Protein AF-A0A895KQW5-F1 (afdb_monomer_lite)

Secondary structure (DSSP, 8-state):
-HHHHHHHHHHHHHH----------PPPHHHHHHTTS-HHHHHHHHHHTT-PPPTT--HHHHHHHHHHHHHHHHIIIII----HHHHHTT--GGGBPPHHHHHTTHHHHGGGT---SS-EEEE--TT--TT-SEEEEE-SS-EEEEE-GGGGGT--GGG--HHHHHHHHHHHHHHGGGT--SSHHHHHHHT-S-HHHHHHGGGG-SHHHHHHHHHHHHHHHHHHHH-TTS-HHHHHHHHHHHHHHHHHHHHHHHHHHHHHHHHHHHHHHTT--HHHHHHHHTTS-HHHHHHHHHTSS-HHHHHHHTHHHHHHHIIIIITTT--

Organism: Malawimonas jakobiformis (NCBI:txid136089)

Structure (mmCIF, N/CA/C/O backbone):
data_AF-A0A895KQW5-F1
#
_entry.id   AF-A0A895KQW5-F1
#
loop_
_atom_site.group_PDB
_atom_site.id
_atom_site.type_symbol
_atom_site.label_atom_id
_atom_site.label_alt_id
_atom_site.label_comp_id
_atom_site.label_asym_id
_atom_site.label_entity_id
_atom_site.label_seq_id
_atom_site.pdbx_PDB_ins_code
_atom_site.Cartn_x
_atom_site.Cartn_y
_atom_site.Cartn_z
_atom_site.occupancy
_atom_site.B_iso_or_equiv
_atom_site.auth_seq_id
_atom_site.auth_comp_id
_atom_site.auth_asym_id
_atom_site.auth_atom_id
_atom_site.pdbx_PDB_model_num
ATOM 1 N N . MET A 1 1 ? 11.821 0.504 -4.899 1.00 39.38 1 MET A N 1
ATOM 2 C CA . MET A 1 1 ? 11.630 1.899 -5.386 1.00 39.38 1 MET A CA 1
ATOM 3 C C . MET A 1 1 ? 11.172 2.879 -4.299 1.00 39.38 1 MET A C 1
ATOM 5 O O . MET A 1 1 ? 11.542 4.043 -4.379 1.00 39.38 1 MET A O 1
ATOM 9 N N . SER A 1 2 ? 10.446 2.440 -3.264 1.00 41.69 2 SER A N 1
ATOM 10 C CA . SER A 1 2 ? 9.949 3.273 -2.147 1.00 41.69 2 SER A CA 1
ATOM 11 C C . SER A 1 2 ? 11.011 4.097 -1.395 1.00 41.69 2 SER A C 1
ATOM 13 O O . SER A 1 2 ? 10.739 5.228 -1.013 1.00 41.69 2 SER A O 1
ATOM 15 N N . VAL A 1 3 ? 12.241 3.600 -1.229 1.00 39.25 3 VAL A N 1
ATOM 16 C CA . VAL A 1 3 ? 13.321 4.344 -0.539 1.00 39.25 3 VAL A CA 1
ATOM 17 C C . VAL A 1 3 ? 13.866 5.501 -1.385 1.00 39.25 3 VAL A C 1
ATOM 19 O O . VAL A 1 3 ? 14.083 6.592 -0.861 1.00 39.25 3 VAL A O 1
ATOM 22 N N . LEU A 1 4 ? 14.034 5.301 -2.699 1.00 36.81 4 LEU A N 1
ATOM 23 C CA . LEU A 1 4 ? 14.402 6.382 -3.620 1.00 36.81 4 LEU A CA 1
ATOM 24 C C . LEU A 1 4 ? 13.254 7.407 -3.723 1.00 36.81 4 LEU A C 1
ATOM 26 O O . LEU A 1 4 ? 13.519 8.601 -3.706 1.00 36.81 4 LEU A O 1
ATOM 30 N N . ARG A 1 5 ? 11.988 6.941 -3.713 1.00 54.19 5 ARG A N 1
ATOM 31 C CA . ARG A 1 5 ? 10.769 7.778 -3.634 1.00 54.19 5 ARG A CA 1
ATOM 32 C C . ARG A 1 5 ? 10.749 8.650 -2.369 1.00 54.19 5 ARG A C 1
ATOM 34 O O . ARG A 1 5 ? 10.510 9.847 -2.468 1.00 54.19 5 ARG A O 1
ATOM 41 N N . ARG A 1 6 ? 11.062 8.086 -1.192 1.00 51.09 6 ARG A N 1
ATOM 42 C CA . ARG A 1 6 ? 11.131 8.832 0.082 1.00 51.09 6 ARG A CA 1
ATOM 43 C C . ARG A 1 6 ? 12.301 9.810 0.124 1.00 51.09 6 ARG A C 1
ATOM 45 O O . ARG A 1 6 ? 12.133 10.901 0.645 1.00 51.09 6 ARG A O 1
ATOM 52 N N . ARG A 1 7 ? 13.461 9.464 -0.449 1.00 42.03 7 ARG A N 1
ATOM 53 C CA . ARG A 1 7 ? 14.616 10.377 -0.536 1.00 42.03 7 ARG A CA 1
ATOM 54 C C . ARG A 1 7 ? 14.376 11.528 -1.506 1.00 42.03 7 ARG A C 1
ATOM 56 O O . ARG A 1 7 ? 14.737 12.646 -1.173 1.00 42.03 7 ARG A O 1
ATOM 63 N N . LEU A 1 8 ? 13.726 11.279 -2.646 1.00 43.19 8 LEU A N 1
ATOM 64 C CA . LEU A 1 8 ? 13.330 12.341 -3.571 1.00 43.19 8 LEU A CA 1
ATOM 65 C C . LEU A 1 8 ? 12.233 13.222 -2.957 1.00 43.19 8 LEU A C 1
ATOM 67 O O . LEU A 1 8 ? 12.341 14.435 -3.028 1.00 43.19 8 LEU A O 1
ATOM 71 N N . SER A 1 9 ? 11.230 12.634 -2.288 1.00 43.75 9 SER A N 1
ATOM 72 C CA . SER A 1 9 ? 10.213 13.381 -1.527 1.00 43.75 9 SER A CA 1
ATOM 73 C C . SER A 1 9 ? 10.845 14.195 -0.392 1.00 43.75 9 SER A C 1
ATOM 75 O O . SER A 1 9 ? 10.487 15.349 -0.219 1.00 43.75 9 SER A O 1
ATOM 77 N N . ALA A 1 10 ? 11.829 13.660 0.339 1.00 47.56 10 ALA A N 1
ATOM 78 C CA . ALA A 1 10 ? 12.539 14.381 1.398 1.00 47.56 10 ALA A CA 1
ATOM 79 C C . ALA A 1 10 ? 13.423 15.519 0.856 1.00 47.56 10 ALA A C 1
ATOM 81 O O . ALA A 1 10 ? 13.417 16.606 1.424 1.00 47.56 10 ALA A O 1
ATOM 82 N N . LEU A 1 11 ? 14.128 15.302 -0.260 1.00 43.03 11 LEU A N 1
ATOM 83 C CA . LEU A 1 11 ? 14.871 16.350 -0.970 1.00 43.03 11 LEU A CA 1
ATOM 84 C C . LEU A 1 11 ? 13.928 17.428 -1.514 1.00 43.03 11 LEU A C 1
ATOM 86 O O . LEU A 1 11 ? 14.191 18.609 -1.344 1.00 43.03 11 LEU A O 1
ATOM 90 N N . LEU A 1 12 ? 12.793 17.041 -2.097 1.00 45.88 12 LEU A N 1
ATOM 91 C CA . LEU A 1 12 ? 11.775 17.978 -2.573 1.00 45.88 12 LEU A CA 1
ATOM 92 C C . LEU A 1 12 ? 11.096 18.727 -1.415 1.00 45.88 12 LEU A C 1
ATOM 94 O O . LEU A 1 12 ?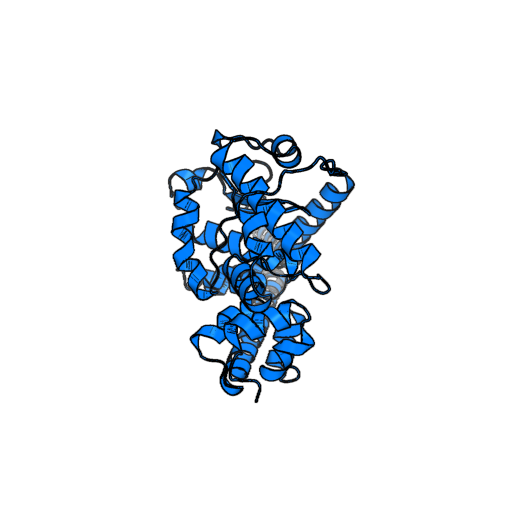 10.821 19.907 -1.565 1.00 45.88 12 LEU A O 1
ATOM 98 N N . ARG A 1 13 ? 10.902 18.101 -0.243 1.00 49.56 13 ARG A N 1
ATOM 99 C CA . ARG A 1 13 ? 10.444 18.771 0.993 1.00 49.56 13 ARG A CA 1
ATOM 100 C C . ARG A 1 13 ? 11.450 19.805 1.509 1.00 49.56 13 ARG A C 1
ATOM 102 O O . ARG A 1 13 ? 11.034 20.766 2.139 1.00 49.56 13 ARG A O 1
ATOM 109 N N . GLN A 1 14 ? 12.750 19.600 1.280 1.00 48.12 14 GLN A N 1
ATOM 110 C CA . GLN A 1 14 ? 13.800 20.562 1.644 1.00 48.12 14 GLN A CA 1
ATOM 111 C C . GLN A 1 14 ? 13.955 21.685 0.610 1.00 48.12 14 GLN A C 1
ATOM 113 O O . GLN A 1 14 ? 14.312 22.798 0.977 1.00 48.12 14 GLN A O 1
ATOM 118 N N . LEU A 1 15 ? 13.701 21.397 -0.671 1.00 40.19 15 LEU A N 1
ATOM 119 C CA . LEU A 1 15 ? 13.884 22.341 -1.781 1.00 40.19 15 LEU A CA 1
ATOM 120 C C . LEU A 1 15 ? 12.633 23.170 -2.100 1.00 40.19 15 LEU A C 1
ATOM 122 O O . LEU A 1 15 ? 12.748 24.223 -2.717 1.00 40.19 15 LEU A O 1
ATOM 126 N N . LEU A 1 16 ? 11.454 22.709 -1.687 1.00 44.94 16 LEU A N 1
ATOM 127 C CA . LEU A 1 16 ? 10.192 23.433 -1.793 1.00 44.94 16 LEU A CA 1
ATOM 128 C C . LEU A 1 16 ? 9.680 23.680 -0.370 1.00 44.94 16 LEU A C 1
ATOM 130 O O . LEU A 1 16 ? 8.948 22.831 0.153 1.00 44.94 16 LEU A O 1
ATOM 134 N N . PRO A 1 17 ? 10.056 24.795 0.289 1.00 40.62 17 PRO A N 1
ATOM 135 C CA . PRO A 1 17 ? 9.338 25.257 1.466 1.00 40.62 17 PRO A CA 1
ATOM 136 C C . PRO A 1 17 ? 7.917 25.593 1.013 1.00 40.62 17 PRO A C 1
ATOM 138 O O . PRO A 1 17 ? 7.620 26.697 0.575 1.00 40.62 17 PRO A O 1
ATOM 141 N N . LEU A 1 18 ? 7.041 24.590 1.038 1.00 44.31 18 LEU A N 1
ATOM 142 C CA . LEU A 1 18 ? 5.623 24.752 0.768 1.00 44.31 18 LEU A CA 1
ATOM 143 C C . LEU A 1 18 ? 4.995 25.399 2.001 1.00 44.31 18 LEU A C 1
ATOM 145 O O . LEU A 1 18 ? 4.238 24.766 2.737 1.00 44.31 18 LEU A O 1
ATOM 149 N N . GLU A 1 19 ? 5.289 26.680 2.204 1.00 39.12 19 GLU A N 1
ATOM 150 C CA . GLU A 1 19 ? 4.281 27.583 2.732 1.00 39.12 19 GLU A CA 1
ATOM 151 C C . GLU A 1 19 ? 3.211 27.703 1.646 1.00 39.12 19 GLU A C 1
ATOM 153 O O . GLU A 1 19 ? 3.156 28.653 0.873 1.00 39.12 19 GLU A O 1
ATOM 158 N N . VAL A 1 20 ? 2.338 26.694 1.561 1.00 44.75 20 VAL A N 1
ATOM 159 C CA . VAL A 1 20 ? 0.985 26.978 1.095 1.00 44.75 20 VAL A CA 1
ATOM 160 C C . VAL A 1 20 ? 0.475 27.939 2.150 1.00 44.75 20 VAL A C 1
ATOM 162 O O . VAL A 1 20 ? 0.186 27.501 3.267 1.00 44.75 20 VAL A O 1
ATOM 165 N N . GLY A 1 21 ? 0.523 29.238 1.838 1.00 38.38 21 GLY A N 1
ATOM 166 C CA . GLY A 1 21 ? 0.105 30.286 2.752 1.00 38.38 21 GLY A CA 1
ATOM 167 C C . GLY A 1 21 ? -1.190 29.841 3.405 1.00 38.38 21 GLY A C 1
ATOM 168 O O . GLY A 1 21 ? -2.094 29.349 2.725 1.00 38.38 21 GLY A O 1
ATOM 169 N N . SER A 1 22 ? -1.267 29.966 4.724 1.00 40.44 22 SER A N 1
ATOM 170 C CA . SER A 1 22 ? -2.456 29.667 5.523 1.00 40.44 22 SER A CA 1
ATOM 171 C C . SER A 1 22 ? -3.626 30.606 5.203 1.00 40.44 22 SER A C 1
ATOM 173 O O . SER A 1 22 ? -4.436 30.893 6.077 1.00 40.44 22 SER A O 1
ATOM 175 N N . HIS A 1 23 ? -3.686 31.142 3.984 1.00 40.59 23 HIS A N 1
ATOM 176 C CA . HIS A 1 23 ? -4.811 31.874 3.459 1.00 40.59 23 HIS A CA 1
ATOM 177 C C . HIS A 1 23 ? -6.015 30.948 3.507 1.00 40.59 23 HIS A C 1
ATOM 179 O O . HIS A 1 23 ? -6.068 29.958 2.778 1.00 40.59 23 HIS A O 1
ATOM 185 N N . ASP A 1 24 ? -6.904 31.277 4.443 1.00 44.56 24 ASP A N 1
ATOM 186 C CA . ASP A 1 24 ? -8.275 30.824 4.612 1.00 44.56 24 ASP A CA 1
ATOM 187 C C . ASP A 1 24 ? -8.801 30.079 3.385 1.00 44.56 24 ASP A C 1
ATOM 189 O O . ASP A 1 24 ? -9.414 30.661 2.492 1.00 44.56 24 ASP A O 1
ATOM 193 N N . VAL A 1 25 ? -8.560 28.767 3.331 1.00 48.16 25 VAL A N 1
ATOM 194 C CA . VAL A 1 25 ? -9.358 27.908 2.465 1.00 48.16 25 VAL A CA 1
ATOM 195 C C . VAL A 1 25 ? -10.714 27.872 3.156 1.00 48.16 25 VAL A C 1
ATOM 197 O O . VAL A 1 25 ? -10.794 27.306 4.253 1.00 48.16 25 VAL A O 1
ATOM 200 N N . PRO A 1 26 ? -11.759 28.505 2.591 1.00 45.56 26 PRO A N 1
ATOM 201 C CA . PRO A 1 26 ? -13.059 28.518 3.232 1.00 45.56 26 PRO A CA 1
ATOM 202 C C . PRO A 1 26 ? -13.488 27.068 3.481 1.00 45.56 26 PRO A C 1
ATOM 204 O O . PRO A 1 26 ? -13.226 26.197 2.640 1.00 45.56 26 PRO A O 1
ATOM 207 N N . PRO A 1 27 ? -14.103 26.775 4.639 1.00 48.59 27 PRO A N 1
ATOM 208 C CA . PRO A 1 27 ? -14.523 25.425 4.954 1.00 48.59 27 PRO A CA 1
ATOM 209 C C . PRO A 1 27 ? -15.430 24.918 3.832 1.00 48.59 27 PRO A C 1
ATOM 211 O O . PRO A 1 27 ? -16.468 25.501 3.520 1.00 48.59 27 PRO A O 1
ATOM 214 N N . THR A 1 28 ? -15.011 23.831 3.190 1.00 54.69 28 THR A N 1
ATOM 215 C CA . THR A 1 28 ? -15.835 23.157 2.186 1.00 54.69 28 THR A CA 1
ATOM 216 C C . THR A 1 28 ? -17.139 22.664 2.836 1.00 54.69 28 THR A C 1
ATOM 218 O O . THR A 1 28 ? -17.148 22.342 4.028 1.00 54.69 28 THR A O 1
ATOM 221 N N . PRO A 1 29 ? -18.244 22.502 2.085 1.00 51.69 29 PRO A N 1
ATOM 222 C CA . PRO A 1 29 ? -19.490 21.943 2.628 1.00 51.69 29 PRO A CA 1
ATOM 223 C C . PRO A 1 29 ? -19.280 20.610 3.365 1.00 51.69 29 PRO A C 1
ATOM 225 O O . PRO A 1 29 ? -19.969 20.288 4.329 1.00 51.69 29 PRO A O 1
ATOM 228 N N . ARG A 1 30 ? -18.266 19.849 2.938 1.00 61.09 30 ARG A N 1
ATOM 229 C CA . ARG A 1 30 ? -17.869 18.579 3.538 1.00 61.09 30 ARG A CA 1
ATOM 230 C C . ARG A 1 30 ? -17.156 18.730 4.883 1.00 61.09 30 ARG A C 1
ATOM 232 O O . ARG A 1 30 ? -17.373 17.899 5.756 1.00 61.09 30 ARG A O 1
ATOM 239 N N . SER A 1 31 ? -16.346 19.774 5.074 1.00 57.78 31 SER A N 1
ATOM 240 C CA . SER A 1 31 ? -15.711 20.034 6.373 1.00 57.78 31 SER A CA 1
ATOM 241 C C . SER A 1 31 ? -16.718 20.494 7.422 1.00 57.78 31 SER A C 1
ATOM 243 O O . SER A 1 31 ? -16.617 20.068 8.565 1.00 57.78 31 SER A O 1
ATOM 245 N N . LEU A 1 32 ? -17.736 21.261 7.019 1.00 55.47 32 LEU A N 1
ATOM 246 C CA . LEU A 1 32 ? -18.840 21.656 7.904 1.00 55.47 32 LEU A CA 1
ATOM 247 C C . LEU A 1 32 ? -19.678 20.448 8.357 1.00 55.47 32 LEU A C 1
ATOM 249 O O . LEU A 1 32 ? -20.144 20.402 9.490 1.00 55.47 32 LEU A O 1
ATOM 253 N N . ALA A 1 33 ? -19.823 19.429 7.504 1.00 64.31 33 ALA A N 1
ATOM 254 C CA . ALA A 1 33 ? -20.525 18.200 7.870 1.00 64.31 33 ALA A CA 1
ATOM 255 C C . ALA A 1 33 ? -19.791 17.384 8.956 1.00 64.31 33 ALA A C 1
ATOM 257 O O . ALA A 1 33 ? -20.444 16.726 9.767 1.00 64.31 33 ALA A O 1
ATOM 258 N N . PHE A 1 34 ? -18.452 17.438 9.015 1.00 74.88 34 PHE A N 1
ATOM 259 C CA . PHE A 1 34 ? -17.665 16.666 9.987 1.00 74.88 34 PHE A CA 1
ATOM 260 C C . PHE A 1 34 ? -17.849 17.136 11.433 1.00 74.88 34 PHE A C 1
ATOM 262 O O . PHE A 1 34 ? -17.785 16.310 12.341 1.00 74.88 34 PHE A O 1
ATOM 269 N N . GLU A 1 35 ? -18.101 18.428 11.651 1.00 71.38 35 GLU A N 1
ATOM 270 C CA . GLU A 1 35 ? -18.210 19.021 12.994 1.00 71.38 35 GLU A CA 1
ATOM 271 C C . GLU A 1 35 ? -19.467 18.572 13.755 1.00 71.38 35 GLU A C 1
ATOM 273 O O . GLU A 1 35 ? -19.514 18.654 14.980 1.00 71.38 35 GLU A O 1
ATOM 278 N N . SER A 1 36 ? -20.469 18.051 13.043 1.00 79.75 36 SER A N 1
ATOM 279 C CA . SER A 1 36 ? -21.755 17.635 13.618 1.00 79.75 36 SER A CA 1
ATOM 280 C C . SER A 1 36 ? -21.830 16.160 14.033 1.00 79.75 36 SER A C 1
ATOM 282 O O . SER A 1 36 ? -22.772 15.764 14.720 1.00 79.75 36 SER A O 1
ATOM 284 N N . LEU A 1 37 ? -20.863 15.331 13.621 1.00 86.06 37 LEU A N 1
ATOM 285 C CA . LEU A 1 37 ? -20.926 13.881 13.811 1.00 86.06 37 LEU A CA 1
ATOM 286 C C . LEU A 1 37 ? -20.330 13.442 15.159 1.00 86.06 37 LEU A C 1
ATOM 288 O O . LEU A 1 37 ? -19.278 13.946 15.565 1.00 86.06 37 LEU A O 1
ATOM 292 N N . PRO A 1 38 ? -20.915 12.427 15.828 1.00 92.62 38 PRO A N 1
ATOM 293 C CA . PRO A 1 38 ? -20.259 11.751 16.939 1.00 92.62 38 PRO A CA 1
ATOM 294 C C . PRO A 1 38 ? -18.878 11.230 16.528 1.00 92.62 38 PRO A C 1
ATOM 296 O O . PRO A 1 38 ? -18.693 10.703 15.430 1.00 92.62 38 PRO A O 1
ATOM 299 N N . LEU A 1 39 ? -17.901 11.296 17.436 1.00 91.00 39 LEU A N 1
ATOM 300 C CA . LEU A 1 39 ? -16.517 10.915 17.135 1.00 91.00 39 LEU A CA 1
ATOM 301 C C . LEU A 1 39 ? -16.383 9.481 16.586 1.00 91.00 39 LEU A C 1
ATOM 303 O O . LEU A 1 39 ? -15.552 9.232 15.718 1.00 91.00 39 LEU A O 1
ATOM 307 N N . SER A 1 40 ? -17.189 8.530 17.063 1.00 92.19 40 SER A N 1
ATOM 308 C CA . SER A 1 40 ? -17.199 7.158 16.537 1.00 92.19 40 SER A CA 1
ATOM 309 C C . SER A 1 40 ? -17.629 7.101 15.071 1.00 92.19 40 SER A C 1
ATOM 311 O O . SER A 1 40 ? -16.994 6.405 14.283 1.00 92.19 40 SER A O 1
ATOM 313 N N . GLU A 1 41 ? -18.664 7.849 14.694 1.00 93.00 41 GLU A N 1
ATOM 314 C CA . GLU A 1 41 ? -19.154 7.924 13.315 1.00 93.00 41 GLU A CA 1
ATOM 315 C C . GLU A 1 41 ? -18.153 8.642 12.414 1.00 93.00 41 GLU A C 1
ATOM 317 O O . GLU A 1 41 ? -17.852 8.160 11.322 1.00 93.00 41 GLU A O 1
ATOM 322 N N . LEU A 1 42 ? -17.553 9.728 12.907 1.00 93.25 42 LEU A N 1
ATOM 323 C CA . LEU A 1 42 ? -16.505 10.453 12.197 1.00 93.25 42 LEU A CA 1
ATOM 324 C C . LEU A 1 42 ? -15.289 9.557 11.911 1.00 93.25 42 LEU A C 1
ATOM 326 O O . LEU A 1 42 ? -14.768 9.540 10.796 1.00 93.25 42 LEU A O 1
ATOM 330 N N . LEU A 1 43 ? -14.857 8.754 12.889 1.00 94.81 43 LEU A N 1
ATOM 331 C CA . LEU A 1 43 ? -13.764 7.800 12.699 1.00 94.81 43 LEU A CA 1
ATOM 332 C C . LEU A 1 43 ? -14.120 6.698 11.697 1.00 94.81 43 LEU A C 1
ATOM 334 O O . LEU A 1 43 ? -13.271 6.330 10.885 1.00 94.81 43 LEU A O 1
ATOM 338 N N . VAL A 1 44 ? -15.355 6.188 11.716 1.00 94.94 44 VAL A N 1
ATOM 339 C CA . VAL A 1 44 ? -15.833 5.222 10.712 1.00 94.94 44 VAL A CA 1
ATOM 340 C C . VAL A 1 44 ? -15.866 5.857 9.321 1.00 94.94 44 VAL A C 1
ATOM 342 O O . VAL A 1 44 ? -15.463 5.217 8.349 1.00 94.94 44 VAL A O 1
ATOM 345 N N . LEU A 1 45 ? -16.265 7.122 9.207 1.00 94.44 45 LEU A N 1
ATOM 346 C CA . LEU A 1 45 ? -16.260 7.847 7.942 1.00 94.44 45 LEU A CA 1
ATOM 347 C C . LEU A 1 45 ? -14.835 8.017 7.400 1.00 94.44 45 LEU A C 1
ATOM 349 O O . LEU A 1 45 ? -14.559 7.612 6.271 1.00 94.44 45 LEU A O 1
ATOM 353 N N . PHE A 1 46 ? -13.898 8.521 8.209 1.00 95.75 46 PHE A N 1
ATOM 354 C CA . PHE A 1 46 ? -12.487 8.629 7.817 1.00 95.75 46 PHE A CA 1
ATOM 355 C C . PHE A 1 46 ? -11.877 7.273 7.454 1.00 95.75 46 PHE A C 1
ATOM 357 O O . PHE A 1 46 ? -11.158 7.163 6.460 1.00 95.75 46 PHE A O 1
ATOM 364 N N . ASN A 1 47 ? -12.232 6.223 8.195 1.00 95.56 47 ASN A N 1
ATOM 365 C CA . ASN A 1 47 ? -11.853 4.848 7.900 1.00 95.56 47 ASN A CA 1
ATOM 366 C C . ASN A 1 47 ? -12.301 4.392 6.506 1.00 95.56 47 ASN A C 1
ATOM 368 O O . ASN A 1 47 ? -11.509 3.767 5.798 1.00 95.56 47 ASN A O 1
ATOM 372 N N . LYS A 1 48 ? -13.551 4.681 6.123 1.00 95.31 48 LYS A N 1
ATOM 373 C CA . LYS A 1 48 ? -14.104 4.328 4.807 1.00 95.31 48 LYS A CA 1
ATOM 374 C C . LYS A 1 48 ? -13.492 5.173 3.699 1.00 95.31 48 LYS A C 1
ATOM 376 O O . LYS A 1 48 ? -13.187 4.645 2.639 1.00 95.31 48 LYS A O 1
ATOM 381 N N . LEU A 1 49 ? -13.246 6.456 3.949 1.00 95.00 49 LEU A N 1
ATOM 382 C CA . LEU A 1 49 ? -12.607 7.355 2.986 1.00 95.00 49 LEU A CA 1
ATOM 383 C C . LEU A 1 49 ? -11.090 7.127 2.863 1.00 95.00 49 LEU A C 1
ATOM 385 O O . LEU A 1 49 ? -10.436 7.781 2.059 1.00 95.00 49 LEU A O 1
ATOM 389 N N . GLY A 1 50 ? -10.493 6.211 3.633 1.00 95.19 50 GLY A N 1
ATOM 390 C CA . GLY A 1 50 ? -9.054 5.937 3.569 1.00 95.19 50 GLY A CA 1
ATOM 391 C C . GLY A 1 50 ? -8.182 7.052 4.162 1.00 95.19 50 GLY A C 1
ATOM 392 O O . GLY A 1 50 ? -7.005 7.161 3.825 1.00 95.19 50 GLY A O 1
ATOM 393 N N . HIS A 1 51 ? -8.731 7.884 5.048 1.00 95.19 51 HIS A N 1
ATOM 394 C CA . HIS A 1 51 ? -7.956 8.830 5.850 1.00 95.19 51 HIS A CA 1
ATOM 395 C C . HIS A 1 51 ? -7.396 8.110 7.078 1.00 95.19 51 HIS A C 1
ATOM 397 O O . HIS A 1 51 ? -8.009 8.098 8.144 1.00 95.19 51 HIS A O 1
ATOM 403 N N . LEU A 1 52 ? -6.242 7.461 6.913 1.00 95.00 52 LEU A N 1
ATOM 404 C CA . LEU A 1 52 ? -5.586 6.747 8.006 1.00 95.00 52 LEU A CA 1
ATOM 405 C C . LEU A 1 52 ? -4.721 7.701 8.841 1.00 95.00 52 LEU A C 1
ATOM 407 O O . LEU A 1 52 ? -3.894 8.410 8.265 1.00 95.00 52 LEU A O 1
ATOM 411 N N . PRO A 1 53 ? -4.860 7.707 10.179 1.00 94.50 53 PRO A N 1
ATOM 412 C CA . PRO A 1 53 ? -4.018 8.530 11.031 1.00 94.50 53 PRO A CA 1
ATOM 413 C C . PRO A 1 53 ? -2.604 7.953 11.141 1.00 94.50 53 PRO A C 1
ATOM 415 O O . PRO A 1 53 ? -2.408 6.744 11.350 1.00 94.50 53 PRO A O 1
ATOM 418 N N . GLU A 1 54 ? -1.621 8.846 11.047 1.00 92.56 54 GLU A N 1
ATOM 419 C CA . GLU A 1 54 ? -0.228 8.556 11.388 1.00 92.56 54 GLU A CA 1
ATOM 420 C C . GLU A 1 54 ? -0.104 8.201 12.881 1.00 92.56 54 GLU A C 1
ATOM 422 O O . GLU A 1 54 ? -0.936 8.619 13.696 1.00 92.56 54 GLU A O 1
ATOM 427 N N . PRO A 1 55 ? 0.915 7.422 13.289 1.00 91.06 55 PRO A N 1
ATOM 428 C CA . PRO A 1 55 ? 1.213 7.235 14.705 1.00 91.06 55 PRO A CA 1
ATOM 429 C C . PRO A 1 55 ? 1.375 8.583 15.429 1.00 91.06 55 PRO A C 1
ATOM 431 O O . PRO A 1 55 ? 2.204 9.399 15.041 1.00 91.06 55 PRO A O 1
ATOM 434 N N . GLY A 1 56 ? 0.584 8.806 16.483 1.00 91.12 56 GLY A N 1
ATOM 435 C CA . GLY A 1 56 ? 0.607 10.044 17.274 1.00 91.12 56 GLY A CA 1
ATOM 436 C C . GLY A 1 56 ? -0.311 11.167 16.775 1.00 91.12 56 GLY A C 1
ATOM 437 O O . GLY A 1 56 ? -0.441 12.165 17.472 1.00 91.12 56 GLY A O 1
ATOM 438 N N . MET A 1 57 ? -0.976 11.003 15.626 1.00 94.06 57 MET A N 1
ATOM 439 C CA . MET A 1 57 ? -1.905 12.003 15.093 1.00 94.06 57 MET A CA 1
ATOM 440 C C . MET A 1 57 ? -3.194 12.090 15.928 1.00 94.06 57 MET A C 1
ATOM 442 O O . MET A 1 57 ? -3.803 11.061 16.248 1.00 94.06 57 MET A O 1
ATOM 446 N N . ASP A 1 58 ? -3.630 13.311 16.242 1.00 94.56 58 ASP A N 1
ATOM 447 C CA . ASP A 1 58 ? -4.911 13.574 16.903 1.00 94.56 58 ASP A CA 1
ATOM 448 C C . ASP A 1 58 ? -6.068 13.785 15.906 1.00 94.56 58 ASP A C 1
ATOM 450 O O . ASP A 1 58 ? -5.896 13.789 14.682 1.00 94.56 58 ASP A O 1
ATOM 454 N N . ILE A 1 59 ? -7.293 13.904 16.429 1.00 93.56 59 ILE A N 1
ATOM 455 C CA . ILE A 1 59 ? -8.488 14.041 15.590 1.00 93.56 59 ILE A CA 1
ATOM 456 C C . ILE A 1 59 ? -8.522 15.372 14.834 1.00 93.56 59 ILE A C 1
ATOM 458 O O . ILE A 1 59 ? -8.954 15.402 13.686 1.00 93.56 59 ILE A O 1
ATOM 462 N N . THR A 1 60 ? -8.033 16.456 15.433 1.00 92.44 60 THR A N 1
ATOM 463 C CA . THR A 1 60 ? -8.011 17.786 14.816 1.00 92.44 60 THR A CA 1
ATOM 464 C C . THR A 1 60 ? -7.079 17.786 13.610 1.00 92.44 60 THR A C 1
ATOM 466 O O . THR A 1 60 ? -7.449 18.243 12.527 1.00 92.44 60 THR A O 1
ATOM 469 N N . GLN A 1 61 ? -5.894 17.194 13.761 1.00 93.06 61 GLN A N 1
ATOM 470 C CA . GLN A 1 61 ? -4.928 17.003 12.686 1.00 93.06 61 GLN A CA 1
ATOM 471 C C . GLN A 1 61 ? -5.499 16.134 11.559 1.00 93.06 61 GLN A C 1
ATOM 473 O O . GLN A 1 61 ? -5.370 16.502 10.388 1.00 93.06 61 GLN A O 1
ATOM 478 N N . LEU A 1 62 ? -6.167 15.022 11.894 1.00 93.50 62 LEU A N 1
ATOM 479 C CA . LEU A 1 62 ? -6.777 14.129 10.907 1.00 93.50 62 LEU A CA 1
ATOM 480 C C . LEU A 1 62 ? -7.901 14.822 10.123 1.00 93.50 62 LEU A C 1
ATOM 482 O O . LEU A 1 62 ? -7.916 14.754 8.893 1.00 93.50 62 LEU A O 1
ATOM 486 N N . THR A 1 63 ? -8.801 15.529 10.808 1.00 92.12 63 THR A N 1
ATOM 487 C CA . THR A 1 63 ? -9.881 16.304 10.179 1.00 92.12 63 THR A CA 1
ATOM 488 C C . THR A 1 63 ? -9.317 17.387 9.265 1.00 92.12 63 THR A C 1
ATOM 490 O O . THR A 1 63 ? -9.744 17.519 8.118 1.00 92.12 63 THR A O 1
ATOM 493 N N . SER A 1 64 ? -8.297 18.114 9.729 1.00 90.38 64 SER A N 1
ATOM 494 C CA . SER A 1 64 ? -7.613 19.144 8.947 1.00 90.38 64 SER A CA 1
ATOM 495 C C . SER A 1 64 ? -6.955 18.565 7.684 1.00 90.38 64 SER A C 1
ATOM 497 O O . SER A 1 64 ? -7.060 19.136 6.596 1.00 90.38 64 SER A O 1
ATOM 499 N N . LEU A 1 65 ? -6.324 17.389 7.788 1.00 90.31 65 LEU A N 1
ATOM 500 C CA . LEU A 1 65 ? -5.752 16.674 6.646 1.00 90.31 65 LEU A CA 1
ATOM 501 C C . LEU A 1 65 ? -6.831 16.210 5.655 1.00 90.31 65 LEU A C 1
ATOM 503 O O . LEU A 1 65 ? -6.656 16.373 4.446 1.00 90.31 65 LEU A O 1
ATOM 507 N N . ALA A 1 66 ? -7.936 15.645 6.146 1.00 91.62 66 ALA A N 1
ATOM 508 C CA . ALA A 1 66 ? -9.045 15.177 5.316 1.00 91.62 66 ALA A CA 1
ATOM 509 C C . ALA A 1 66 ? -9.715 16.327 4.545 1.00 91.62 66 ALA A C 1
ATOM 511 O O . ALA A 1 66 ? -9.965 16.206 3.341 1.00 91.62 66 ALA A O 1
ATOM 512 N N . ALA A 1 67 ? -9.928 17.466 5.213 1.00 88.75 67 ALA A N 1
ATOM 513 C CA . ALA A 1 67 ? -10.460 18.680 4.602 1.00 88.75 67 ALA A CA 1
ATOM 514 C C . ALA A 1 67 ? -9.532 19.208 3.497 1.00 88.75 67 ALA A C 1
ATOM 516 O O . ALA A 1 67 ? -9.985 19.430 2.375 1.00 88.75 67 ALA A O 1
ATOM 517 N N . ARG A 1 68 ? -8.221 19.317 3.766 1.00 88.38 68 ARG A N 1
ATOM 518 C CA . ARG A 1 68 ? -7.232 19.747 2.760 1.00 88.38 68 ARG A CA 1
ATOM 519 C C . ARG A 1 68 ? -7.205 18.836 1.536 1.00 88.38 68 ARG A C 1
ATOM 521 O O . ARG A 1 68 ? -7.251 19.326 0.413 1.00 88.38 68 ARG A O 1
ATOM 528 N N . ARG A 1 69 ? -7.163 17.514 1.738 1.00 90.56 69 ARG A N 1
ATOM 529 C CA . ARG A 1 69 ? -7.163 16.536 0.635 1.00 90.56 69 ARG A CA 1
ATOM 530 C C . ARG A 1 69 ? -8.429 16.646 -0.217 1.00 90.56 69 ARG A C 1
ATOM 532 O O . ARG A 1 69 ? -8.332 16.639 -1.440 1.00 90.56 69 ARG A O 1
ATOM 539 N N . SER A 1 70 ? -9.589 16.812 0.418 1.00 88.56 70 SER A N 1
ATOM 540 C CA . SER A 1 70 ? -10.863 17.017 -0.284 1.00 88.56 70 SER A CA 1
ATOM 541 C C . SER A 1 70 ? -10.876 18.323 -1.086 1.00 88.56 70 SER A C 1
ATOM 543 O O . SER A 1 70 ? -11.284 18.322 -2.245 1.00 88.56 70 SER A O 1
ATOM 545 N N . ALA A 1 71 ? -10.376 19.420 -0.510 1.00 86.88 71 ALA A N 1
ATOM 546 C CA . ALA A 1 71 ? -10.291 20.712 -1.190 1.00 86.88 71 ALA A CA 1
ATOM 547 C C . ALA A 1 71 ? -9.346 20.665 -2.402 1.00 86.88 71 ALA A C 1
ATOM 549 O O . ALA A 1 71 ? -9.695 21.150 -3.475 1.00 86.88 71 ALA A O 1
ATOM 550 N N . VAL A 1 72 ? -8.175 20.029 -2.270 1.00 87.94 72 VAL A N 1
ATOM 551 C CA . VAL A 1 72 ? -7.247 19.847 -3.399 1.00 87.94 72 VAL A CA 1
ATOM 552 C C . VAL A 1 72 ? -7.875 18.989 -4.492 1.00 87.94 72 VAL A C 1
ATOM 554 O O . VAL A 1 72 ? -7.756 19.325 -5.666 1.00 87.94 72 VAL A O 1
ATOM 557 N N . PHE A 1 73 ? -8.564 17.904 -4.131 1.00 88.12 73 PHE A N 1
ATOM 558 C CA . PHE A 1 73 ? -9.281 17.089 -5.109 1.00 88.12 73 PHE A CA 1
ATOM 559 C C . PHE A 1 73 ? -10.302 17.923 -5.887 1.00 88.12 73 PHE A C 1
ATOM 561 O O . PHE A 1 73 ? -10.332 17.847 -7.113 1.00 88.12 73 PHE A O 1
ATOM 568 N N . GLN A 1 74 ? -11.103 18.737 -5.193 1.00 86.88 74 GLN A N 1
ATOM 569 C CA . GLN A 1 74 ? -12.099 19.601 -5.820 1.00 86.88 74 GLN A CA 1
ATOM 570 C C . GLN A 1 74 ? -11.446 20.610 -6.776 1.00 86.88 74 GLN A C 1
ATOM 572 O O . GLN A 1 74 ? -11.809 20.648 -7.951 1.00 86.88 74 GLN A O 1
ATOM 577 N N . ARG A 1 75 ? -10.416 21.334 -6.325 1.00 86.81 75 ARG A N 1
ATOM 578 C CA . ARG A 1 75 ? -9.679 22.295 -7.162 1.00 86.81 75 ARG A CA 1
ATOM 579 C C . ARG A 1 75 ? -9.079 21.643 -8.412 1.00 86.81 75 ARG A C 1
ATOM 581 O O . ARG A 1 75 ? -9.310 22.100 -9.526 1.00 86.81 75 ARG A O 1
ATOM 588 N N . CYS A 1 76 ? -8.398 20.507 -8.262 1.00 84.81 76 CYS A N 1
ATOM 589 C CA . CYS A 1 76 ? -7.745 19.824 -9.382 1.00 84.81 76 CYS A CA 1
ATOM 590 C C . CYS A 1 76 ? -8.737 19.179 -10.370 1.00 84.81 76 CYS A C 1
ATOM 592 O O . CYS A 1 76 ? -8.566 19.293 -11.587 1.00 84.81 76 CYS A O 1
ATOM 594 N N . ASN A 1 77 ? -9.744 18.452 -9.868 1.00 82.44 77 ASN A N 1
ATOM 595 C CA . ASN A 1 77 ? -10.636 17.640 -10.706 1.00 82.44 77 ASN A CA 1
ATOM 596 C C . ASN A 1 77 ? -11.882 18.365 -11.202 1.00 82.44 77 ASN A C 1
ATOM 598 O O . ASN A 1 77 ? -12.439 17.939 -12.213 1.00 82.44 77 ASN A O 1
ATOM 602 N N . VAL A 1 78 ? -12.333 19.405 -10.501 1.00 78.25 78 VAL A N 1
ATOM 603 C CA . VAL A 1 78 ? -13.549 20.147 -10.857 1.00 78.25 78 VAL A CA 1
ATOM 604 C C . VAL A 1 78 ? -13.186 21.494 -11.462 1.00 78.25 78 VAL A C 1
ATOM 606 O O . VAL A 1 78 ? -13.688 21.842 -12.525 1.00 78.25 78 VAL A O 1
ATOM 609 N N . GLU A 1 79 ? -12.294 22.232 -10.808 1.00 79.94 79 GLU A N 1
ATOM 610 C CA . GLU A 1 79 ? -11.968 23.611 -11.197 1.00 79.94 79 GLU A CA 1
ATOM 611 C C . GLU A 1 79 ? -10.771 23.683 -12.155 1.00 79.94 79 GLU A C 1
ATOM 613 O O . GLU A 1 79 ? -10.549 24.709 -12.792 1.00 79.94 79 GLU A O 1
ATOM 618 N N . HIS A 1 80 ? -10.016 22.585 -12.288 1.00 83.94 80 HIS A N 1
ATOM 619 C CA . HIS A 1 80 ? -8.743 22.524 -13.014 1.00 83.94 80 HIS A CA 1
ATOM 620 C C . HIS A 1 80 ? -7.718 23.568 -12.541 1.00 83.94 80 HIS A C 1
ATOM 622 O O . HIS A 1 80 ? -6.836 23.976 -13.298 1.00 83.94 80 HIS A O 1
ATOM 628 N N . ASP A 1 81 ? -7.821 23.952 -11.270 1.00 85.50 81 ASP A N 1
ATOM 629 C CA . ASP A 1 81 ? -6.899 24.834 -10.572 1.00 85.50 81 ASP A CA 1
ATOM 630 C C . ASP A 1 81 ? -5.891 23.987 -9.786 1.00 85.50 81 ASP A C 1
ATOM 632 O O . ASP A 1 81 ? -6.221 23.323 -8.798 1.00 85.50 81 ASP A O 1
ATOM 636 N N . PHE A 1 82 ? -4.651 23.955 -10.268 1.00 86.00 82 PHE A N 1
ATOM 637 C CA . PHE A 1 82 ? -3.613 23.098 -9.711 1.00 86.00 82 PHE A CA 1
ATOM 638 C C . PHE A 1 82 ? -2.773 23.849 -8.674 1.00 86.00 82 PHE A C 1
ATOM 640 O O . PHE A 1 82 ? -2.236 24.915 -8.977 1.00 86.00 82 PHE A O 1
ATOM 647 N N . PRO A 1 83 ? -2.558 23.268 -7.477 1.00 82.31 83 PRO A N 1
ATOM 648 C CA . PRO A 1 83 ? -1.582 23.779 -6.525 1.00 82.31 83 PRO A CA 1
ATOM 649 C C . PRO A 1 83 ? -0.204 23.977 -7.162 1.00 82.31 83 PRO A C 1
ATOM 651 O O . PRO A 1 83 ? 0.215 23.180 -8.004 1.00 82.31 83 PRO A O 1
ATOM 654 N N . GLU A 1 84 ? 0.540 24.979 -6.691 1.00 82.31 84 GLU A N 1
ATOM 655 C CA . GLU A 1 84 ? 1.864 25.339 -7.217 1.00 82.31 84 GLU A CA 1
ATOM 656 C C . GLU A 1 84 ? 2.808 24.134 -7.317 1.00 82.31 84 GLU A C 1
ATOM 658 O O . GLU A 1 84 ? 3.464 23.949 -8.335 1.00 82.31 84 GLU A O 1
ATOM 663 N N . VAL A 1 85 ? 2.806 23.235 -6.324 1.00 80.56 85 VAL A N 1
ATOM 664 C CA . VAL A 1 85 ? 3.630 22.013 -6.360 1.00 80.56 85 VAL A CA 1
ATOM 665 C C . VAL A 1 85 ? 3.358 21.141 -7.594 1.00 80.56 85 VAL A C 1
ATOM 667 O O . VAL A 1 85 ? 4.281 20.550 -8.145 1.00 80.56 85 VAL A O 1
ATOM 670 N N . ILE A 1 86 ? 2.110 21.065 -8.060 1.00 84.69 86 ILE A N 1
ATOM 671 C CA . ILE A 1 86 ? 1.724 20.284 -9.243 1.00 84.69 86 ILE A CA 1
ATOM 672 C C . ILE A 1 86 ? 2.191 20.989 -10.516 1.00 84.69 86 ILE A C 1
ATOM 674 O O . ILE A 1 86 ? 2.716 20.340 -11.425 1.00 84.69 86 ILE A O 1
ATOM 678 N N . MET A 1 87 ? 2.052 22.314 -10.548 1.00 84.38 87 MET A N 1
ATOM 679 C CA . MET A 1 87 ? 2.506 23.153 -11.656 1.00 84.38 87 MET A CA 1
ATOM 680 C C . MET A 1 87 ? 4.031 23.117 -11.803 1.00 84.38 87 MET A C 1
ATOM 682 O O . MET A 1 87 ? 4.532 22.958 -12.912 1.00 84.38 87 MET A O 1
ATOM 686 N N . THR A 1 88 ? 4.774 23.151 -10.695 1.00 86.00 88 THR A N 1
ATOM 687 C CA . THR A 1 88 ? 6.242 23.035 -10.669 1.00 86.00 88 THR A CA 1
ATOM 688 C C . THR A 1 88 ? 6.725 21.668 -11.154 1.00 86.00 88 THR A C 1
ATOM 690 O O . THR A 1 88 ? 7.763 21.564 -11.804 1.00 86.00 88 THR A O 1
ATOM 693 N N . LEU A 1 89 ? 5.951 20.606 -10.911 1.00 85.62 89 LEU A N 1
ATOM 694 C CA . LEU A 1 89 ? 6.206 19.282 -11.492 1.00 85.62 89 LEU A CA 1
ATOM 695 C C . LEU A 1 89 ? 5.820 19.197 -12.982 1.00 85.62 89 LEU A C 1
ATOM 697 O O . LEU A 1 89 ? 6.113 18.198 -13.645 1.00 85.62 89 LEU A O 1
ATOM 701 N N . GLY A 1 90 ? 5.197 20.248 -13.514 1.00 89.31 90 GLY A N 1
ATOM 702 C CA . GLY A 1 90 ? 4.865 20.424 -14.919 1.00 89.31 90 GLY A CA 1
ATOM 703 C C . GLY A 1 90 ? 3.613 19.682 -15.369 1.00 89.31 90 GLY A C 1
ATOM 704 O O . GLY A 1 90 ? 3.460 19.496 -16.574 1.00 89.31 90 GLY A O 1
ATOM 705 N N . PHE A 1 91 ? 2.748 19.208 -14.468 1.00 91.06 91 PHE A N 1
ATOM 706 C CA . PHE A 1 91 ? 1.517 18.510 -14.863 1.00 91.06 91 PHE A CA 1
ATOM 707 C C . PHE A 1 91 ? 0.469 19.478 -15.425 1.00 91.06 91 PHE A C 1
ATOM 709 O O . PHE A 1 91 ? 0.375 20.619 -14.982 1.00 91.06 91 PHE A O 1
ATOM 716 N N . THR A 1 92 ? -0.335 19.020 -16.388 1.00 90.50 92 THR A N 1
ATOM 717 C CA . THR A 1 92 ? -1.394 19.840 -17.007 1.00 90.50 92 THR A CA 1
ATOM 718 C C . THR A 1 92 ? -2.784 19.210 -16.885 1.00 90.50 92 THR A C 1
ATOM 720 O O . THR A 1 92 ? -2.924 18.001 -16.690 1.00 90.50 92 THR A O 1
ATOM 723 N N . ALA A 1 93 ? -3.837 20.015 -17.082 1.00 90.38 93 ALA A N 1
ATOM 724 C CA . ALA A 1 93 ? -5.229 19.548 -17.060 1.00 90.38 93 ALA A CA 1
ATOM 725 C C . ALA A 1 93 ? -5.499 18.402 -18.050 1.00 90.38 93 ALA A C 1
ATOM 727 O O . ALA A 1 93 ? -6.251 17.477 -17.757 1.00 90.38 93 ALA A O 1
ATOM 728 N N . GLN A 1 94 ? -4.854 18.418 -19.219 1.00 91.50 94 GLN A N 1
ATOM 729 C CA . GLN A 1 94 ? -5.041 17.394 -20.254 1.00 91.50 94 GLN A CA 1
ATOM 730 C C . GLN A 1 94 ? -4.439 16.039 -19.860 1.00 91.50 94 GLN A C 1
ATOM 732 O O . GLN A 1 94 ? -4.806 15.010 -20.445 1.00 91.50 94 GLN A O 1
ATOM 737 N N . GLU A 1 95 ? -3.506 16.038 -18.907 1.00 94.44 95 GLU A N 1
ATOM 738 C CA . GLU A 1 95 ? -2.900 14.838 -18.340 1.00 94.44 95 GLU A CA 1
ATOM 739 C C . GLU A 1 95 ? -3.756 14.249 -17.213 1.00 94.44 95 GLU A C 1
ATOM 741 O O . GLU A 1 95 ? -3.502 13.119 -16.823 1.00 94.44 95 GLU A O 1
ATOM 746 N N . LEU A 1 96 ? -4.781 14.934 -16.706 1.00 95.25 96 LEU A N 1
ATOM 747 C CA . LEU A 1 96 ? -5.583 14.447 -15.585 1.00 95.25 96 LEU A CA 1
ATOM 748 C C . LEU A 1 96 ? -6.250 13.091 -15.890 1.00 95.25 96 LEU A C 1
ATOM 750 O O . LEU A 1 96 ? -6.794 12.858 -16.974 1.00 95.25 96 LEU A O 1
ATOM 754 N N . ILE A 1 97 ? -6.194 12.172 -14.926 1.00 95.31 97 ILE A N 1
ATOM 755 C CA . ILE A 1 97 ? -6.892 10.889 -14.998 1.00 95.31 97 ILE A CA 1
ATOM 756 C C . ILE A 1 97 ? -8.391 11.162 -14.824 1.00 95.31 97 ILE A C 1
ATOM 758 O O . ILE A 1 97 ? -8.780 11.715 -13.797 1.00 95.31 97 ILE A O 1
ATOM 762 N N . PRO A 1 98 ? -9.250 10.745 -15.774 1.00 94.00 98 PRO A N 1
ATOM 763 C CA . PRO A 1 98 ? -10.689 10.923 -15.645 1.00 94.00 98 PRO A CA 1
ATOM 764 C C . PRO A 1 98 ? -11.234 10.286 -14.365 1.00 94.00 98 PRO A C 1
ATOM 766 O O . PRO A 1 98 ? -10.891 9.146 -14.040 1.00 94.00 98 PRO A O 1
ATOM 769 N N . THR A 1 99 ? -12.159 10.970 -13.692 1.00 91.25 99 THR A N 1
ATOM 770 C CA . THR A 1 99 ? -12.822 10.474 -12.473 1.00 91.25 99 THR A CA 1
ATOM 771 C C . THR A 1 99 ? -13.492 9.116 -12.682 1.00 91.25 99 THR A C 1
ATOM 773 O O . THR A 1 99 ? -13.450 8.273 -11.793 1.00 91.25 99 THR A O 1
ATOM 776 N N . ALA A 1 100 ? -14.006 8.839 -13.885 1.00 93.00 100 ALA A N 1
ATOM 777 C CA . ALA A 1 100 ? -14.549 7.531 -14.253 1.00 93.00 100 ALA A CA 1
ATOM 778 C C . ALA A 1 100 ? -13.525 6.385 -14.123 1.00 93.00 100 ALA A C 1
ATOM 780 O O . ALA A 1 100 ? -13.882 5.281 -13.716 1.00 93.00 100 ALA A O 1
ATOM 781 N N . HIS A 1 101 ? -12.243 6.628 -14.427 1.00 94.19 101 HIS A N 1
ATOM 782 C CA . HIS A 1 101 ? -11.194 5.616 -14.262 1.00 94.19 101 HIS A CA 1
ATOM 783 C C . HIS A 1 101 ? -10.889 5.347 -12.782 1.00 94.19 101 HIS A C 1
ATOM 785 O O . HIS A 1 101 ? -10.579 4.213 -12.429 1.00 94.19 101 HIS A O 1
ATOM 791 N N . LEU A 1 102 ? -10.991 6.369 -11.927 1.00 93.38 102 LEU A N 1
ATOM 792 C CA . LEU A 1 102 ? -10.832 6.233 -10.476 1.00 93.38 102 LEU A CA 1
ATOM 793 C C . LEU A 1 102 ? -12.048 5.521 -9.865 1.00 93.38 102 LEU A C 1
ATOM 795 O O . LEU A 1 102 ? -11.891 4.567 -9.112 1.00 93.38 102 LEU A O 1
ATOM 799 N N . ALA A 1 103 ? -13.264 5.905 -10.254 1.00 92.19 103 ALA A N 1
ATOM 800 C CA . ALA A 1 103 ? -14.495 5.261 -9.799 1.00 92.19 103 ALA A CA 1
ATOM 801 C C . ALA A 1 103 ? -14.518 3.757 -10.131 1.00 92.19 103 ALA A C 1
ATOM 803 O O . ALA A 1 103 ? -14.941 2.946 -9.307 1.00 92.19 103 ALA A O 1
ATOM 804 N N . ALA A 1 104 ? -13.985 3.367 -11.295 1.00 92.19 104 ALA A N 1
ATOM 805 C CA . ALA A 1 104 ? -13.912 1.971 -11.723 1.00 92.19 104 ALA A CA 1
ATOM 806 C C . ALA A 1 104 ? -13.101 1.063 -10.777 1.00 92.19 104 ALA A C 1
ATOM 808 O O . ALA A 1 104 ? -13.333 -0.145 -10.759 1.00 92.19 104 ALA A O 1
ATOM 809 N N . VAL A 1 105 ? -12.173 1.608 -9.978 1.00 93.94 105 VAL A N 1
ATOM 810 C CA . VAL A 1 105 ? -11.374 0.802 -9.039 1.00 93.94 105 VAL A CA 1
ATOM 811 C C . VAL A 1 105 ? -11.992 0.662 -7.649 1.00 93.94 105 VAL A C 1
ATOM 813 O O . VAL A 1 105 ? -11.510 -0.144 -6.852 1.00 93.94 105 VAL A O 1
ATOM 816 N N . MET A 1 106 ? -13.047 1.418 -7.333 1.00 91.94 106 MET A N 1
ATOM 817 C CA . MET A 1 106 ? -13.593 1.478 -5.969 1.00 91.94 106 MET A CA 1
ATOM 818 C C . MET A 1 106 ? -14.134 0.126 -5.500 1.00 91.94 106 MET A C 1
ATOM 820 O O . MET A 1 106 ? -13.956 -0.234 -4.339 1.00 91.94 106 MET A O 1
ATOM 824 N N . ASN A 1 107 ? -14.695 -0.672 -6.414 1.00 91.25 107 ASN A N 1
ATOM 825 C CA . ASN A 1 107 ? -15.130 -2.041 -6.124 1.00 91.25 107 ASN A CA 1
ATOM 826 C C . ASN A 1 107 ? -13.957 -2.955 -5.744 1.00 91.25 107 ASN A C 1
ATOM 828 O O . ASN A 1 107 ? -14.080 -3.778 -4.840 1.00 91.25 107 ASN A O 1
ATOM 832 N N . THR A 1 108 ? -12.801 -2.790 -6.389 1.00 94.00 108 THR A N 1
ATOM 833 C CA . THR A 1 108 ? -11.585 -3.554 -6.075 1.00 94.00 108 THR A CA 1
ATOM 834 C C . THR A 1 108 ? -11.072 -3.224 -4.671 1.00 94.00 108 THR A C 1
ATOM 836 O O . THR A 1 108 ? -10.620 -4.109 -3.946 1.00 94.00 108 THR A O 1
ATOM 839 N N . LEU A 1 109 ? -11.185 -1.960 -4.257 1.00 96.38 109 LEU A N 1
ATOM 840 C CA . LEU A 1 109 ? -10.742 -1.487 -2.945 1.00 96.38 109 LEU A CA 1
ATOM 841 C C . LEU A 1 109 ? -11.664 -1.911 -1.786 1.00 96.38 109 LEU A C 1
ATOM 843 O O . LEU A 1 109 ? -11.224 -1.895 -0.635 1.00 96.38 109 LEU A O 1
ATOM 847 N N . GLN A 1 110 ? -12.884 -2.393 -2.065 1.00 94.44 110 GLN A N 1
ATOM 848 C CA . GLN A 1 110 ? -13.806 -2.912 -1.038 1.00 94.44 110 GLN A CA 1
ATOM 849 C C . GLN A 1 110 ? -13.231 -4.096 -0.250 1.00 94.44 110 GLN A C 1
ATOM 851 O O . GLN A 1 110 ? -13.607 -4.309 0.899 1.00 94.44 110 GLN A O 1
ATOM 856 N N . VAL A 1 111 ? -12.263 -4.830 -0.810 1.00 95.94 111 VAL A N 1
ATOM 857 C CA . VAL A 1 111 ? -11.517 -5.882 -0.094 1.00 95.94 111 VAL A CA 1
ATOM 858 C C . VAL A 1 111 ? -10.823 -5.340 1.167 1.00 95.94 111 VAL A C 1
ATOM 860 O O . VAL A 1 111 ? -10.646 -6.063 2.149 1.00 95.94 111 VAL A O 1
ATOM 863 N N . TYR A 1 112 ? -10.453 -4.059 1.151 1.00 97.56 112 TYR A N 1
ATOM 864 C CA . TYR A 1 112 ? -9.891 -3.334 2.287 1.00 97.56 112 TYR A CA 1
ATOM 865 C C . TYR A 1 112 ? -10.899 -2.444 2.995 1.00 97.56 112 TYR A C 1
ATOM 867 O O . TYR A 1 112 ? -10.522 -1.743 3.931 1.00 97.56 112 TYR A O 1
ATOM 875 N N . ASP A 1 113 ? -12.162 -2.482 2.589 1.00 96.88 113 ASP A N 1
ATOM 876 C CA . ASP A 1 113 ? -13.217 -1.641 3.131 1.00 96.88 113 ASP A CA 1
ATOM 877 C C . ASP A 1 113 ? -12.851 -0.144 3.094 1.00 96.88 113 ASP A C 1
ATOM 879 O O . ASP A 1 113 ? -12.929 0.570 4.098 1.00 96.88 113 ASP A O 1
ATOM 883 N N . VAL A 1 114 ? -12.342 0.307 1.941 1.00 96.06 114 VAL A N 1
ATOM 884 C CA . VAL A 1 114 ? -12.018 1.713 1.661 1.00 96.06 114 VAL A CA 1
ATOM 885 C C . VAL A 1 114 ? -12.556 2.134 0.296 1.00 96.06 114 VAL A C 1
ATOM 887 O O . VAL A 1 114 ? -12.601 1.344 -0.644 1.00 96.06 114 VAL A O 1
ATOM 890 N N . SER A 1 115 ? -12.927 3.405 0.191 1.00 95.25 115 SER A N 1
ATOM 891 C CA . SER A 1 115 ? -13.386 4.080 -1.020 1.00 95.25 115 SER A CA 1
ATOM 892 C C . SER A 1 115 ? -12.895 5.534 -0.994 1.00 95.25 115 SER A C 1
ATOM 894 O O . SER A 1 115 ? -13.681 6.445 -0.725 1.00 95.25 115 SER A O 1
ATOM 896 N N . PRO A 1 116 ? -11.584 5.767 -1.184 1.00 94.06 116 PRO A N 1
ATOM 897 C CA . PRO A 1 116 ? -11.014 7.104 -1.123 1.00 94.06 116 PRO A CA 1
ATOM 898 C C . PRO A 1 116 ? -11.461 7.929 -2.330 1.00 94.06 116 PRO A C 1
ATOM 900 O O . PRO A 1 116 ? -11.137 7.611 -3.471 1.00 94.06 116 PRO A O 1
ATOM 903 N N . ASP A 1 117 ? -12.175 9.017 -2.075 1.00 90.81 117 ASP A N 1
ATOM 904 C CA . ASP A 1 117 ? -12.708 9.918 -3.103 1.00 90.81 117 ASP A CA 1
ATOM 905 C C . ASP A 1 117 ? -11.949 11.249 -3.202 1.00 90.81 117 ASP A C 1
ATOM 907 O O . ASP A 1 117 ? -12.339 12.143 -3.941 1.00 90.81 117 ASP A O 1
ATOM 911 N N . TRP A 1 118 ? -10.842 11.363 -2.473 1.00 92.44 118 TRP A N 1
ATOM 912 C CA . TRP A 1 118 ? -9.940 12.513 -2.474 1.00 92.44 118 TRP A CA 1
ATOM 913 C C . TRP A 1 118 ? -8.667 12.266 -3.296 1.00 92.44 118 TRP A C 1
ATOM 915 O O . TRP A 1 118 ? -7.829 13.157 -3.430 1.00 92.44 118 TRP A O 1
ATOM 925 N N . VAL A 1 119 ? -8.484 11.057 -3.839 1.00 93.88 119 VAL A N 1
ATOM 926 C CA . VAL A 1 119 ? -7.315 10.723 -4.662 1.00 93.88 119 VAL A CA 1
ATOM 927 C C . VAL A 1 119 ? -7.576 11.120 -6.107 1.00 93.88 119 VAL A C 1
ATOM 929 O O . VAL A 1 119 ? -8.603 10.779 -6.681 1.00 93.88 119 VAL A O 1
ATOM 932 N N . PHE A 1 120 ? -6.609 11.792 -6.715 1.00 94.94 120 PHE A N 1
ATOM 933 C CA . PHE A 1 120 ? -6.595 12.140 -8.132 1.00 94.94 120 PHE A CA 1
ATOM 934 C C . PHE A 1 120 ? -5.262 11.712 -8.755 1.00 94.94 120 PHE A C 1
ATOM 936 O O . PHE A 1 120 ? -4.399 11.149 -8.073 1.00 94.94 120 PHE A O 1
ATOM 943 N N . GLY A 1 121 ? -5.074 11.941 -10.054 1.00 95.75 121 GLY A N 1
ATOM 944 C CA . GLY A 1 121 ? -3.801 11.612 -10.679 1.00 95.75 121 GLY A CA 1
ATOM 945 C C . GLY A 1 121 ? -3.649 12.038 -12.125 1.00 95.75 121 GLY A C 1
ATOM 946 O O . GLY A 1 121 ? -4.570 12.602 -12.706 1.00 95.75 121 GLY A O 1
ATOM 947 N N . PHE A 1 122 ? -2.488 11.733 -12.708 1.00 96.12 122 PHE A N 1
ATOM 948 C CA . PHE A 1 122 ? -2.106 12.175 -14.052 1.00 96.12 122 PHE A CA 1
ATOM 949 C C . PHE A 1 122 ? -1.568 11.038 -14.930 1.00 96.12 122 PHE A C 1
ATOM 951 O O . PHE A 1 122 ? -0.758 10.223 -14.496 1.00 96.12 122 PHE A O 1
ATOM 958 N N . TYR A 1 123 ? -1.961 11.021 -16.200 1.00 95.50 123 TYR A N 1
ATOM 959 C CA . TYR A 1 123 ? -1.311 10.319 -17.298 1.00 95.50 123 TYR A CA 1
ATOM 960 C C . TYR A 1 123 ? -0.125 11.127 -17.821 1.00 95.50 123 TYR A C 1
ATOM 962 O O . TYR A 1 123 ? -0.263 11.896 -18.771 1.00 95.50 123 TYR A O 1
ATOM 970 N N . SER A 1 124 ? 1.057 10.928 -17.245 1.00 93.38 124 SER A N 1
ATOM 971 C CA . SER A 1 124 ? 2.266 11.635 -17.669 1.00 93.38 124 SER A CA 1
ATOM 972 C C . SER A 1 124 ? 3.497 10.749 -17.576 1.00 93.38 124 SER A C 1
ATOM 974 O O . SER A 1 124 ? 3.604 9.921 -16.681 1.00 93.38 124 SER A O 1
ATOM 976 N N . LYS A 1 125 ? 4.452 10.923 -18.494 1.00 91.06 125 LYS A N 1
ATOM 977 C CA . LYS A 1 125 ? 5.756 10.234 -18.456 1.00 91.06 125 LYS A CA 1
ATOM 978 C C . LYS A 1 125 ? 6.793 11.007 -17.624 1.00 91.06 125 LYS A C 1
ATOM 980 O O . LYS A 1 125 ? 7.849 10.468 -17.304 1.00 91.06 125 LYS A O 1
ATOM 985 N N . LYS A 1 126 ? 6.501 12.266 -17.277 1.00 89.50 126 LYS A N 1
ATOM 986 C CA . LYS A 1 126 ? 7.408 13.174 -16.560 1.00 89.50 126 LYS A CA 1
ATOM 987 C C . LYS A 1 126 ? 7.844 12.541 -15.240 1.00 89.50 126 LYS A C 1
ATOM 989 O O . LYS A 1 126 ? 6.998 12.165 -14.446 1.00 89.50 126 LYS A O 1
ATOM 994 N N . ASN A 1 127 ? 9.143 12.405 -14.997 1.00 83.19 127 ASN A N 1
ATOM 995 C CA . ASN A 1 127 ? 9.679 11.902 -13.723 1.00 83.19 127 ASN A CA 1
ATOM 996 C C . ASN A 1 127 ? 9.251 10.469 -13.320 1.00 83.19 127 ASN A C 1
ATOM 998 O O . ASN A 1 127 ? 9.465 10.075 -12.173 1.00 83.19 127 ASN A O 1
ATOM 1002 N N . ILE A 1 128 ? 8.702 9.658 -14.238 1.00 81.75 128 ILE A N 1
ATOM 1003 C CA . ILE A 1 128 ? 8.473 8.228 -13.979 1.00 81.75 128 ILE A CA 1
ATOM 1004 C C . ILE A 1 128 ? 9.806 7.474 -14.121 1.00 81.75 128 ILE A C 1
ATOM 1006 O O . ILE A 1 128 ? 10.470 7.609 -15.152 1.00 81.75 128 ILE A O 1
ATOM 1010 N N . PRO A 1 129 ? 10.211 6.649 -13.135 1.00 77.69 129 PRO A N 1
ATOM 1011 C CA . PRO A 1 129 ? 11.413 5.823 -13.250 1.00 77.69 129 PRO A CA 1
ATOM 1012 C C . PRO A 1 129 ? 11.374 4.885 -14.465 1.00 77.69 129 PRO A C 1
ATOM 1014 O O . PRO A 1 129 ? 10.315 4.379 -14.821 1.00 77.69 129 PRO A O 1
ATOM 1017 N N . LEU A 1 130 ? 12.542 4.591 -15.052 1.00 66.81 130 LEU A N 1
ATOM 1018 C CA . LEU A 1 130 ? 12.716 3.949 -16.371 1.00 66.81 130 LEU A CA 1
ATOM 1019 C C . LEU A 1 130 ? 11.995 2.592 -16.574 1.00 66.81 130 LEU A C 1
ATOM 1021 O O . LEU A 1 130 ? 11.855 2.142 -17.705 1.00 66.81 130 LEU A O 1
ATOM 1025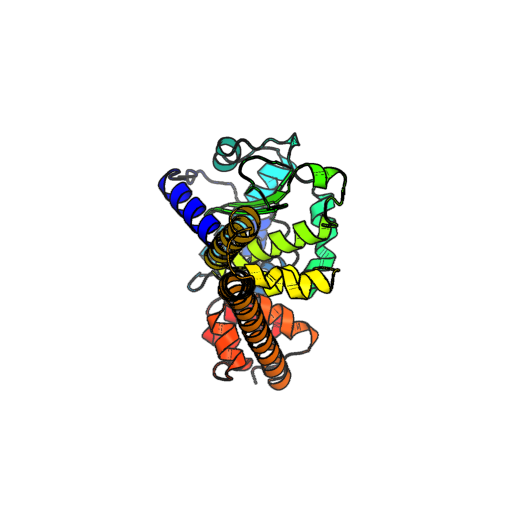 N N . PHE A 1 131 ? 11.483 1.963 -15.514 1.00 73.06 131 PHE A N 1
ATOM 1026 C CA . PHE A 1 131 ? 10.775 0.676 -15.561 1.00 73.06 131 PHE A CA 1
ATOM 1027 C C . PHE A 1 131 ? 9.461 0.661 -14.770 1.00 73.06 131 PHE A C 1
ATOM 1029 O O . PHE A 1 131 ? 8.903 -0.401 -14.505 1.00 73.06 131 PHE A O 1
ATOM 1036 N N . ALA A 1 132 ? 8.967 1.831 -14.370 1.00 82.50 132 ALA A N 1
ATOM 1037 C CA . ALA A 1 132 ? 7.698 1.952 -13.673 1.00 82.50 132 ALA A CA 1
ATOM 1038 C C . ALA A 1 132 ? 6.576 2.305 -14.652 1.00 82.50 132 ALA A C 1
ATOM 1040 O O . ALA A 1 132 ? 6.713 3.196 -15.486 1.00 82.50 132 ALA A O 1
ATOM 1041 N N . ALA A 1 133 ? 5.447 1.609 -14.539 1.00 87.94 133 ALA A N 1
ATOM 1042 C CA . ALA A 1 133 ? 4.234 1.955 -15.277 1.00 87.94 133 ALA A CA 1
ATOM 1043 C C . ALA A 1 133 ? 3.393 3.010 -14.538 1.00 87.94 133 ALA A C 1
ATOM 1045 O O . ALA A 1 133 ? 2.616 3.729 -15.171 1.00 87.94 133 ALA A O 1
ATOM 1046 N N . ALA A 1 134 ? 3.562 3.101 -13.217 1.00 91.50 134 ALA A N 1
ATOM 1047 C CA . ALA A 1 134 ? 2.879 4.038 -12.343 1.00 91.50 134 ALA A CA 1
ATOM 1048 C C . ALA A 1 134 ? 3.727 4.374 -11.099 1.00 91.50 134 ALA A C 1
ATOM 1050 O O . ALA A 1 134 ? 4.717 3.695 -10.793 1.00 91.50 134 ALA A O 1
ATOM 1051 N N . CYS A 1 135 ? 3.361 5.452 -10.414 1.00 91.31 135 CYS A N 1
ATOM 1052 C CA . CYS A 1 135 ? 3.865 5.803 -9.095 1.00 91.31 135 CYS A CA 1
ATOM 1053 C C . CYS A 1 135 ? 2.861 6.653 -8.312 1.00 91.31 135 CYS A C 1
ATOM 1055 O O . CYS A 1 135 ? 2.088 7.419 -8.881 1.00 91.31 135 CYS A O 1
ATOM 1057 N N . SER A 1 136 ? 2.918 6.558 -6.992 1.00 93.06 136 SER A N 1
ATOM 1058 C CA . SER A 1 136 ? 2.277 7.477 -6.065 1.00 93.06 136 SER A CA 1
ATOM 1059 C C . SER A 1 136 ? 3.232 8.591 -5.638 1.00 93.06 136 SER A C 1
ATOM 1061 O O . SER A 1 136 ? 4.433 8.377 -5.436 1.00 93.06 136 SER A O 1
ATOM 1063 N N . TRP A 1 137 ? 2.676 9.788 -5.482 1.00 91.31 137 TRP A N 1
ATOM 1064 C CA . TRP A 1 137 ? 3.347 10.959 -4.939 1.00 91.31 137 TRP A CA 1
ATOM 1065 C C . TRP A 1 137 ? 2.701 11.338 -3.616 1.00 91.31 137 TRP A C 1
ATOM 1067 O O . TRP A 1 137 ? 1.477 11.418 -3.527 1.00 91.31 137 TRP A O 1
ATOM 1077 N N . GLU A 1 138 ? 3.526 11.589 -2.601 1.00 88.75 138 GLU A N 1
ATOM 1078 C CA . GLU A 1 138 ? 3.076 12.004 -1.276 1.00 88.75 138 GLU A CA 1
ATOM 1079 C C . GLU A 1 138 ? 3.888 13.211 -0.794 1.00 88.75 138 GLU A C 1
ATOM 1081 O O . GLU A 1 138 ? 5.098 13.142 -0.532 1.00 88.75 138 GLU A O 1
ATOM 1086 N N . PHE A 1 139 ? 3.180 14.328 -0.682 1.00 85.88 139 PHE A N 1
ATOM 1087 C CA . PHE A 1 139 ? 3.609 15.586 -0.093 1.00 85.88 139 PHE A CA 1
ATOM 1088 C C . PHE A 1 139 ? 2.785 15.829 1.181 1.00 85.88 139 PHE A C 1
ATOM 1090 O O . PHE A 1 139 ? 1.696 15.267 1.308 1.00 85.88 139 PHE A O 1
ATOM 1097 N N . PRO A 1 140 ? 3.242 16.680 2.121 1.00 78.19 140 PRO A N 1
ATOM 1098 C CA . PRO A 1 140 ? 2.566 16.874 3.411 1.00 78.19 140 PRO A CA 1
ATOM 1099 C C . PRO A 1 140 ? 1.056 17.160 3.327 1.00 78.19 140 PRO A C 1
ATOM 1101 O O . PRO A 1 140 ? 0.305 16.789 4.223 1.00 78.19 140 PRO A O 1
ATOM 1104 N N . GLN A 1 141 ? 0.599 17.801 2.247 1.00 76.44 141 GLN A N 1
ATOM 1105 C CA . GLN A 1 141 ? -0.803 18.199 2.076 1.00 76.44 141 GLN A CA 1
ATOM 1106 C C . GLN A 1 141 ? -1.480 17.583 0.844 1.00 76.44 141 GLN A C 1
ATOM 1108 O O . GLN A 1 141 ? -2.694 17.699 0.690 1.00 76.44 141 GLN A O 1
ATOM 1113 N N . ILE A 1 142 ? -0.717 16.940 -0.042 1.00 85.12 142 ILE A N 1
ATOM 1114 C CA . ILE A 1 142 ? -1.184 16.515 -1.363 1.00 85.12 142 ILE A CA 1
ATOM 1115 C C . ILE A 1 142 ? -0.656 15.115 -1.637 1.00 85.12 142 ILE A C 1
ATOM 1117 O O . ILE A 1 142 ? 0.541 14.864 -1.512 1.00 85.12 142 ILE A O 1
ATOM 1121 N N . ALA A 1 143 ? -1.538 14.218 -2.064 1.00 92.00 143 ALA A N 1
ATOM 1122 C CA . ALA A 1 143 ? -1.136 12.930 -2.597 1.00 92.00 143 ALA A CA 1
ATOM 1123 C C . ALA A 1 143 ? -1.927 12.615 -3.864 1.00 92.00 143 ALA A C 1
ATOM 1125 O O . ALA A 1 143 ? -3.138 12.829 -3.919 1.00 92.00 143 ALA A O 1
ATOM 1126 N N . PHE A 1 144 ? -1.229 12.1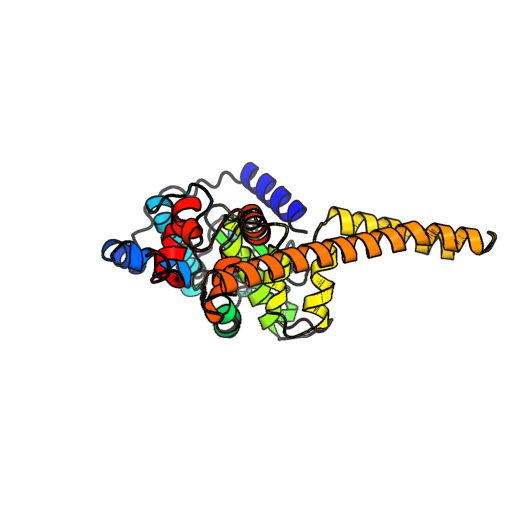31 -4.884 1.00 94.69 144 PHE A N 1
ATOM 1127 C CA . PHE A 1 144 ? -1.816 11.798 -6.177 1.00 94.69 144 PHE A CA 1
ATOM 1128 C C . PHE A 1 144 ? -1.067 10.642 -6.826 1.00 94.69 144 PHE A C 1
ATOM 1130 O O . PHE A 1 144 ? 0.096 10.373 -6.517 1.00 94.69 144 PHE A O 1
ATOM 1137 N N . ILE A 1 145 ? -1.742 9.949 -7.736 1.00 96.00 145 ILE A N 1
ATOM 1138 C CA . ILE A 1 145 ? -1.132 8.890 -8.537 1.00 96.00 145 ILE A CA 1
ATOM 1139 C C . ILE A 1 145 ? -0.663 9.449 -9.875 1.00 96.00 145 ILE A C 1
ATOM 1141 O O . ILE A 1 145 ? -1.223 10.392 -10.428 1.00 96.00 145 ILE A O 1
ATOM 1145 N N . GLN A 1 146 ? 0.345 8.826 -10.445 1.00 95.19 146 GLN A N 1
ATOM 1146 C CA . GLN A 1 146 ? 0.816 9.116 -11.777 1.00 95.19 146 GLN A CA 1
ATOM 1147 C C . GLN A 1 146 ? 0.937 7.807 -12.541 1.00 95.19 146 GLN A C 1
ATOM 1149 O O . GLN A 1 146 ? 1.561 6.857 -12.081 1.00 95.19 146 GLN A O 1
ATOM 1154 N N . LEU A 1 147 ? 0.330 7.755 -13.719 1.00 93.94 147 LEU A N 1
ATOM 1155 C CA . LEU A 1 147 ? 0.361 6.621 -14.627 1.00 93.94 147 LEU A CA 1
ATOM 1156 C C . LEU A 1 147 ? 1.045 7.038 -15.924 1.00 93.94 147 LEU A C 1
ATOM 1158 O O . LEU A 1 147 ? 0.918 8.170 -16.384 1.00 93.94 147 LEU A O 1
ATOM 1162 N N . HIS A 1 148 ? 1.734 6.111 -16.574 1.00 92.12 148 HIS A N 1
ATOM 1163 C CA . HIS A 1 148 ? 2.333 6.403 -17.870 1.00 92.12 148 HIS A CA 1
ATOM 1164 C C . HIS A 1 148 ? 1.230 6.602 -18.952 1.00 92.12 148 HIS A C 1
ATOM 1166 O O . HIS A 1 148 ? 0.219 5.891 -18.935 1.00 92.12 148 HIS A O 1
ATOM 1172 N N . PRO A 1 149 ? 1.400 7.500 -19.950 1.00 91.62 149 PRO A N 1
ATOM 1173 C CA . PRO A 1 149 ? 0.311 7.927 -20.849 1.00 91.62 149 PRO A CA 1
ATOM 1174 C C . PRO A 1 149 ? -0.352 6.845 -21.714 1.00 91.62 149 PRO A C 1
ATOM 1176 O O . PRO A 1 149 ? -1.544 6.919 -21.993 1.00 91.62 149 PRO A O 1
ATOM 1179 N N . TRP A 1 150 ? 0.383 5.813 -22.128 1.00 89.25 150 TRP A N 1
ATOM 1180 C CA . TRP A 1 150 ? -0.165 4.645 -22.842 1.00 89.25 150 TRP A CA 1
ATOM 1181 C C . TRP A 1 150 ? -1.326 3.934 -22.125 1.00 89.25 150 TRP A C 1
ATOM 1183 O O . TRP A 1 150 ? -2.212 3.403 -22.796 1.00 89.25 150 TRP A O 1
ATOM 1193 N N . LEU A 1 151 ? -1.395 3.994 -20.789 1.00 90.44 151 LEU A N 1
ATOM 1194 C CA . LEU A 1 151 ? -2.497 3.419 -20.007 1.00 90.44 151 LEU A CA 1
ATOM 1195 C C . LEU A 1 151 ? -3.820 4.180 -20.209 1.00 90.44 151 LEU A C 1
ATOM 1197 O O . LEU A 1 151 ? -4.894 3.660 -19.894 1.00 90.44 151 LEU A O 1
ATOM 1201 N N . ARG A 1 152 ? -3.783 5.387 -20.796 1.00 89.69 152 ARG A N 1
ATOM 1202 C CA . ARG A 1 152 ? -4.980 6.175 -21.129 1.00 89.69 152 ARG A CA 1
ATOM 1203 C C . ARG A 1 152 ? -5.916 5.419 -22.070 1.00 89.69 152 ARG A C 1
ATOM 1205 O O . ARG A 1 152 ? -7.125 5.445 -21.868 1.00 89.69 152 ARG A O 1
ATOM 1212 N N . LYS A 1 153 ? -5.361 4.686 -23.041 1.00 83.62 153 LYS A N 1
ATOM 1213 C CA . LYS A 1 153 ? -6.121 3.882 -24.015 1.00 83.62 153 LYS A CA 1
ATOM 1214 C C . LYS A 1 153 ? -6.449 2.464 -23.520 1.00 83.62 153 LYS A C 1
ATOM 1216 O O . LYS A 1 153 ? -6.954 1.663 -24.292 1.00 83.62 153 LYS A O 1
ATOM 1221 N N . GLY A 1 154 ? -6.139 2.143 -22.260 1.00 70.81 154 GLY A N 1
ATOM 1222 C CA . GLY A 1 154 ? -6.302 0.794 -21.703 1.00 70.81 154 GLY A CA 1
ATOM 1223 C C . GLY A 1 154 ? -5.267 -0.221 -22.207 1.00 70.81 154 GLY A C 1
ATOM 1224 O O . GLY A 1 154 ? -5.473 -1.419 -22.053 1.00 70.81 154 GLY A O 1
ATOM 1225 N N . ALA A 1 155 ? -4.179 0.239 -22.838 1.00 62.16 155 ALA A N 1
ATOM 1226 C CA . ALA A 1 155 ? -3.221 -0.634 -23.509 1.00 62.16 155 ALA A CA 1
ATOM 1227 C C . ALA A 1 155 ? -2.289 -1.378 -22.536 1.00 62.16 155 ALA A C 1
ATOM 1229 O O . ALA A 1 155 ? -1.809 -0.822 -21.552 1.00 62.16 155 ALA A O 1
ATOM 1230 N N . THR A 1 156 ? -1.995 -2.623 -22.913 1.00 56.00 156 THR A N 1
ATOM 1231 C CA . THR A 1 156 ? -1.376 -3.717 -22.153 1.00 56.00 156 THR A CA 1
ATOM 1232 C C . THR A 1 156 ? 0.021 -4.098 -22.667 1.00 56.00 156 THR A C 1
ATOM 1234 O O . THR A 1 156 ? 0.331 -5.285 -22.799 1.00 56.00 156 THR A O 1
ATOM 1237 N N . LEU A 1 157 ? 0.904 -3.147 -22.991 1.00 50.56 157 LEU A N 1
ATOM 1238 C CA . LEU A 1 157 ? 2.342 -3.459 -23.017 1.00 50.56 157 LEU A CA 1
ATOM 1239 C C . LEU A 1 157 ? 2.679 -4.197 -21.702 1.00 50.56 157 LEU A C 1
ATOM 1241 O O . LEU A 1 157 ? 2.361 -3.728 -20.613 1.00 50.56 157 LEU A O 1
ATOM 1245 N N . LEU A 1 158 ? 3.216 -5.412 -21.796 1.00 60.09 158 LEU A N 1
ATOM 1246 C CA . LEU A 1 158 ? 3.516 -6.271 -20.638 1.00 60.09 158 LEU A CA 1
ATOM 1247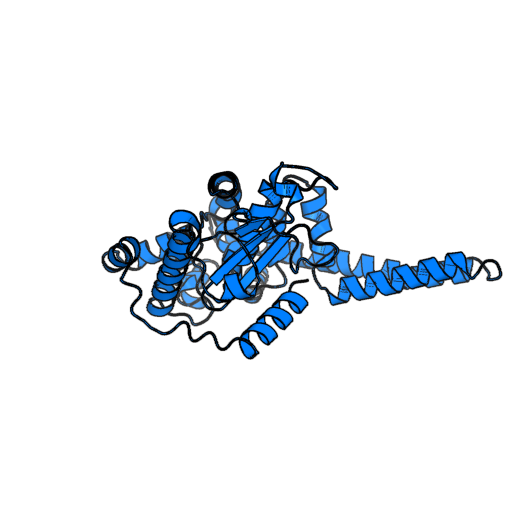 C C . LEU A 1 158 ? 2.304 -6.706 -19.770 1.00 60.09 158 LEU A C 1
ATOM 1249 O O . LEU A 1 158 ? 2.501 -7.131 -18.635 1.00 60.09 158 LEU A O 1
ATOM 1253 N N . GLN A 1 159 ? 1.064 -6.665 -20.284 1.00 68.81 159 GLN A N 1
ATOM 1254 C CA . GLN A 1 159 ? -0.151 -7.154 -19.591 1.00 68.81 159 GLN A CA 1
ATOM 1255 C C . GLN A 1 159 ? -0.498 -6.437 -18.270 1.00 68.81 159 GLN A C 1
ATOM 1257 O O . GLN A 1 159 ? -1.158 -7.023 -17.401 1.00 68.81 159 GLN A O 1
ATOM 1262 N N . PHE A 1 160 ? -0.054 -5.191 -18.097 1.00 74.50 160 PHE A N 1
ATOM 1263 C CA . PHE A 1 160 ? -0.512 -4.363 -16.986 1.00 74.50 160 PHE A CA 1
ATOM 1264 C C . PHE A 1 160 ? -1.896 -3.805 -17.291 1.00 74.50 160 PHE A C 1
ATOM 1266 O O . PHE A 1 160 ? -2.106 -3.172 -18.325 1.00 74.50 160 PHE A O 1
ATOM 1273 N N . ASP A 1 161 ? -2.831 -4.051 -16.381 1.00 86.69 161 ASP A N 1
ATOM 1274 C CA . ASP A 1 161 ? -4.169 -3.489 -16.450 1.00 86.69 161 ASP A CA 1
ATOM 1275 C C . ASP A 1 161 ? -4.206 -2.119 -15.753 1.00 86.69 161 ASP A C 1
ATOM 1277 O O . ASP A 1 161 ? -3.588 -1.908 -14.705 1.00 86.69 161 ASP A O 1
ATOM 1281 N N . ARG A 1 162 ? -4.929 -1.162 -16.344 1.00 92.19 162 ARG A N 1
ATOM 1282 C CA . ARG A 1 162 ? -5.046 0.194 -15.791 1.00 92.19 162 ARG A CA 1
ATOM 1283 C C . ARG A 1 162 ? -5.719 0.170 -14.421 1.00 92.19 162 ARG A C 1
ATOM 1285 O O . ARG A 1 162 ? -5.255 0.861 -13.519 1.00 92.19 162 ARG A O 1
ATOM 1292 N N . THR A 1 163 ? -6.814 -0.575 -14.284 1.00 92.00 163 THR A N 1
ATOM 1293 C CA . THR A 1 163 ? -7.598 -0.654 -13.043 1.00 92.00 163 THR A CA 1
ATOM 1294 C C . THR A 1 163 ? -6.743 -1.260 -11.932 1.00 92.00 163 THR A C 1
ATOM 1296 O O . THR A 1 163 ? -6.711 -0.726 -10.825 1.00 92.00 163 THR A O 1
ATOM 1299 N N . GLU A 1 164 ? -5.970 -2.304 -12.243 1.00 91.75 164 GLU A N 1
ATOM 1300 C CA . GLU A 1 164 ? -4.972 -2.877 -11.335 1.00 91.75 164 GLU A CA 1
ATOM 1301 C C . GLU A 1 164 ? -3.942 -1.840 -10.865 1.00 91.75 164 GLU A C 1
ATOM 1303 O O . GLU A 1 164 ? -3.732 -1.705 -9.661 1.00 91.75 164 GLU A O 1
ATOM 1308 N N . LEU A 1 165 ? -3.312 -1.097 -11.784 1.00 93.12 165 LEU A N 1
ATOM 1309 C CA . LEU A 1 165 ? -2.283 -0.113 -11.425 1.00 93.12 165 LEU A CA 1
ATOM 1310 C C . LEU A 1 165 ? -2.848 1.062 -10.618 1.00 93.12 165 LEU A C 1
ATOM 1312 O O . LEU A 1 165 ? -2.218 1.498 -9.660 1.00 93.12 165 LEU A O 1
ATOM 1316 N N . ILE A 1 166 ? -4.041 1.555 -10.958 1.00 95.56 166 ILE A N 1
ATOM 1317 C CA . ILE A 1 166 ? -4.702 2.611 -10.177 1.00 95.56 166 ILE A CA 1
ATOM 1318 C C . ILE A 1 166 ? -4.994 2.110 -8.756 1.00 95.56 166 ILE A C 1
ATOM 1320 O O . ILE A 1 166 ? -4.664 2.795 -7.790 1.00 95.56 166 ILE A O 1
ATOM 1324 N N . ALA A 1 167 ? -5.564 0.909 -8.608 1.00 95.88 167 ALA A N 1
ATOM 1325 C CA . ALA A 1 167 ? -5.843 0.332 -7.294 1.00 95.88 167 ALA A CA 1
ATOM 1326 C C . ALA A 1 167 ? -4.555 0.129 -6.475 1.00 95.88 167 ALA A C 1
ATOM 1328 O O . ALA A 1 167 ? -4.524 0.433 -5.283 1.00 95.88 167 ALA A O 1
ATOM 1329 N N . HIS A 1 168 ? -3.484 -0.331 -7.127 1.00 95.44 168 HIS A N 1
ATOM 1330 C CA . HIS A 1 168 ? -2.164 -0.516 -6.529 1.00 95.44 168 HIS A CA 1
ATOM 1331 C C . HIS A 1 168 ? -1.591 0.800 -5.976 1.00 95.44 168 HIS A C 1
ATOM 1333 O O . HIS A 1 168 ? -1.217 0.868 -4.807 1.00 95.44 168 HIS A O 1
ATOM 1339 N N . GLU A 1 169 ? -1.581 1.873 -6.772 1.00 96.12 169 GLU A N 1
ATOM 1340 C CA . GLU A 1 169 ? -1.051 3.167 -6.322 1.00 96.12 169 GLU A CA 1
ATOM 1341 C C . GLU A 1 169 ? -1.946 3.851 -5.275 1.00 96.12 169 GLU A C 1
ATOM 1343 O O . GLU A 1 169 ? -1.439 4.529 -4.380 1.00 96.12 169 GLU A O 1
ATOM 1348 N N . ILE A 1 170 ? -3.266 3.633 -5.310 1.00 97.06 170 ILE A N 1
ATOM 1349 C CA . ILE A 1 170 ? -4.167 4.115 -4.251 1.00 97.06 170 ILE A CA 1
ATOM 1350 C C . ILE A 1 170 ? -3.867 3.427 -2.917 1.00 97.06 170 ILE A C 1
ATOM 1352 O O . ILE A 1 170 ? -3.875 4.091 -1.882 1.00 97.06 170 ILE A O 1
ATOM 1356 N N . VAL A 1 171 ? -3.555 2.126 -2.918 1.00 97.06 171 VAL A N 1
ATOM 1357 C CA . VAL A 1 171 ? -3.136 1.428 -1.692 1.00 97.06 171 VAL A CA 1
ATOM 1358 C C . VAL A 1 171 ? -1.906 2.096 -1.079 1.00 97.06 171 VAL A C 1
ATOM 1360 O O . VAL A 1 171 ? -1.894 2.321 0.133 1.00 97.06 171 VAL A O 1
ATOM 1363 N N . HIS A 1 172 ? -0.917 2.463 -1.899 1.00 95.69 172 HIS A N 1
ATOM 1364 C CA . HIS A 1 172 ? 0.260 3.197 -1.436 1.00 95.69 172 HIS A CA 1
ATOM 1365 C C . HIS A 1 172 ? -0.110 4.541 -0.806 1.00 95.69 172 HIS A C 1
ATOM 1367 O O . HIS A 1 172 ? 0.322 4.844 0.300 1.00 95.69 172 HIS A O 1
ATOM 1373 N N . ILE A 1 173 ? -0.967 5.326 -1.463 1.00 95.25 173 ILE A N 1
ATOM 1374 C CA . ILE A 1 173 ? -1.396 6.636 -0.954 1.00 95.25 173 ILE A CA 1
ATOM 1375 C C . ILE A 1 173 ? -2.171 6.522 0.365 1.00 95.25 173 ILE A C 1
ATOM 1377 O O . ILE A 1 173 ? -1.928 7.283 1.300 1.00 95.25 173 ILE A O 1
ATOM 1381 N N . VAL A 1 174 ? -3.103 5.574 0.464 1.00 96.31 174 VAL A N 1
ATOM 1382 C CA . VAL A 1 174 ? -3.918 5.388 1.673 1.00 96.31 174 VAL A CA 1
ATOM 1383 C C . VAL A 1 174 ? -3.063 4.897 2.844 1.00 96.31 174 VAL A C 1
ATOM 1385 O O . VAL A 1 174 ? -3.289 5.305 3.982 1.00 96.31 174 VAL A O 1
ATOM 1388 N N . ARG A 1 175 ? -2.067 4.041 2.582 1.00 96.00 175 ARG A N 1
ATOM 1389 C CA . ARG A 1 175 ? -1.156 3.506 3.607 1.00 96.00 175 ARG A CA 1
ATOM 1390 C C . ARG A 1 175 ? 0.081 4.367 3.871 1.00 96.00 175 ARG A C 1
ATOM 1392 O O . ARG A 1 175 ? 0.778 4.066 4.840 1.00 96.00 175 ARG A O 1
ATOM 1399 N N . GLY A 1 176 ? 0.333 5.415 3.086 1.00 93.56 176 GLY A N 1
ATOM 1400 C CA . GLY A 1 176 ? 1.449 6.357 3.259 1.00 93.56 176 GLY A CA 1
ATOM 1401 C C . GLY A 1 176 ? 1.659 6.806 4.714 1.00 93.56 176 GLY A C 1
ATOM 1402 O O . GLY A 1 176 ? 2.746 6.577 5.257 1.00 93.56 176 GLY A O 1
ATOM 1403 N N . PRO A 1 177 ? 0.597 7.252 5.422 1.00 93.44 177 PRO A N 1
ATOM 1404 C CA . PRO A 1 177 ? 0.640 7.624 6.842 1.00 93.44 177 PRO A CA 1
ATOM 1405 C C . PRO A 1 177 ? 1.198 6.557 7.802 1.00 93.44 177 PRO A C 1
ATOM 1407 O O . PRO A 1 177 ? 1.711 6.856 8.881 1.00 93.44 177 PRO A O 1
ATOM 1410 N N . LEU A 1 178 ? 1.106 5.274 7.444 1.00 93.75 178 LEU A N 1
ATOM 1411 C CA . LEU A 1 178 ? 1.583 4.177 8.290 1.00 93.75 178 LEU A CA 1
ATOM 1412 C C . LEU A 1 178 ? 3.099 3.980 8.198 1.00 93.75 178 LEU A C 1
ATOM 1414 O O . LEU A 1 178 ? 3.648 3.178 8.954 1.00 93.75 178 LEU A O 1
ATOM 1418 N N . ASN A 1 179 ? 3.771 4.648 7.251 1.00 89.44 179 ASN A N 1
ATOM 1419 C CA . ASN A 1 179 ? 5.197 4.492 6.957 1.00 89.44 179 ASN A CA 1
ATOM 1420 C C . ASN A 1 179 ? 5.639 3.032 6.715 1.00 89.44 179 ASN A C 1
ATOM 1422 O O . ASN A 1 179 ? 6.830 2.709 6.782 1.00 89.44 179 ASN A O 1
ATOM 1426 N N . SER A 1 180 ? 4.681 2.163 6.371 1.00 87.81 180 SER A N 1
ATOM 1427 C CA . SER A 1 180 ? 4.875 0.741 6.078 1.00 87.81 180 SER A CA 1
ATOM 1428 C C . SER A 1 180 ? 5.820 0.580 4.893 1.00 87.81 180 SER A C 1
ATOM 1430 O O . SER A 1 180 ? 5.804 1.374 3.961 1.00 87.81 180 SER A O 1
ATOM 1432 N N . SER A 1 181 ? 6.699 -0.412 4.942 1.00 86.38 181 SER A N 1
ATOM 1433 C CA . SER A 1 181 ? 7.611 -0.729 3.834 1.00 86.38 181 SER A CA 1
ATOM 1434 C C . SER A 1 181 ? 7.674 -2.224 3.550 1.00 86.38 181 SER A C 1
ATOM 1436 O O . SER A 1 181 ? 7.972 -2.635 2.429 1.00 86.38 181 SER A O 1
ATOM 1438 N N . ARG A 1 182 ? 7.374 -3.050 4.557 1.00 90.69 182 ARG A N 1
ATOM 1439 C CA . ARG A 1 182 ? 7.475 -4.503 4.484 1.00 90.69 182 ARG A CA 1
ATOM 1440 C C . ARG A 1 182 ? 6.221 -5.147 3.891 1.00 90.69 182 ARG A C 1
ATOM 1442 O O . ARG A 1 182 ? 6.332 -6.006 3.016 1.00 90.69 182 ARG A O 1
ATOM 1449 N N . PHE A 1 183 ? 5.038 -4.769 4.379 1.00 94.62 183 PHE A N 1
ATOM 1450 C CA . PHE A 1 183 ? 3.770 -5.403 3.982 1.00 94.62 183 PHE A CA 1
ATOM 1451 C C . PHE A 1 183 ? 2.997 -4.620 2.920 1.00 94.62 183 PHE A C 1
ATOM 1453 O O . PHE A 1 183 ? 2.130 -5.191 2.263 1.00 94.62 183 PHE A O 1
ATOM 1460 N N . GLU A 1 184 ? 3.320 -3.341 2.732 1.00 93.88 184 GLU A N 1
ATOM 1461 C CA . GLU A 1 184 ? 2.633 -2.425 1.819 1.00 93.88 184 GLU A CA 1
ATOM 1462 C C . GLU A 1 184 ? 2.474 -3.000 0.404 1.00 93.88 184 GLU A C 1
ATOM 1464 O O . GLU A 1 184 ? 1.366 -3.114 -0.104 1.00 93.88 184 GLU A O 1
ATOM 1469 N N . GLU A 1 185 ? 3.569 -3.461 -0.192 1.00 92.31 185 GLU A N 1
ATOM 1470 C CA . GLU A 1 185 ? 3.595 -4.010 -1.551 1.00 92.31 185 GLU A CA 1
ATOM 1471 C C . GLU A 1 185 ? 2.831 -5.340 -1.662 1.00 92.31 185 GLU A C 1
ATOM 1473 O O . GLU A 1 185 ? 2.188 -5.611 -2.672 1.00 92.31 185 GLU A O 1
ATOM 1478 N N . LEU A 1 186 ? 2.832 -6.173 -0.611 1.00 94.31 186 LEU A N 1
ATOM 1479 C CA . LEU A 1 186 ? 2.013 -7.393 -0.589 1.00 94.31 186 LEU A CA 1
ATOM 1480 C C . LEU A 1 186 ? 0.521 -7.061 -0.579 1.00 94.31 186 LEU A C 1
ATOM 1482 O O . LEU A 1 186 ? -0.255 -7.739 -1.250 1.00 94.31 186 LEU A O 1
ATOM 1486 N N . LEU A 1 187 ? 0.128 -6.030 0.170 1.00 95.81 187 LEU A N 1
ATOM 1487 C CA . LEU A 1 187 ? -1.246 -5.546 0.198 1.00 95.81 187 LEU A CA 1
ATOM 1488 C C . LEU A 1 187 ? -1.615 -4.898 -1.147 1.00 95.81 187 LEU A C 1
ATOM 1490 O O . LEU A 1 187 ? -2.652 -5.229 -1.718 1.00 95.81 187 LEU A O 1
ATOM 1494 N N . ALA A 1 188 ? -0.758 -4.055 -1.716 1.00 94.56 188 ALA A N 1
ATOM 1495 C CA . ALA A 1 188 ? -1.014 -3.422 -3.007 1.00 94.56 188 ALA A CA 1
ATOM 1496 C C . ALA A 1 188 ? -1.179 -4.465 -4.125 1.00 94.56 188 ALA A C 1
ATOM 1498 O O . ALA A 1 188 ? -2.155 -4.438 -4.874 1.00 94.56 188 ALA A O 1
ATOM 1499 N N . TYR A 1 189 ? -0.284 -5.457 -4.198 1.00 92.69 189 TYR A N 1
ATOM 1500 C CA . TYR A 1 189 ? -0.388 -6.520 -5.196 1.00 92.69 189 TYR A CA 1
ATOM 1501 C C . TYR A 1 189 ? -1.510 -7.518 -4.929 1.00 92.69 189 TYR A C 1
ATOM 1503 O O . TYR A 1 189 ? -1.915 -8.180 -5.878 1.00 92.69 189 TYR A O 1
ATOM 1511 N N . SER A 1 190 ? -2.054 -7.632 -3.711 1.00 93.19 190 SER A N 1
ATOM 1512 C CA . SER A 1 190 ? -3.143 -8.582 -3.415 1.00 93.19 190 SER A CA 1
ATOM 1513 C C . SER A 1 190 ? -4.403 -8.335 -4.262 1.00 93.19 190 SER A C 1
ATOM 1515 O O . SER A 1 190 ? -5.142 -9.281 -4.544 1.00 93.19 190 SER A O 1
ATOM 1517 N N . LEU A 1 191 ? -4.580 -7.089 -4.720 1.00 93.38 191 LEU A N 1
ATOM 1518 C CA . LEU A 1 191 ? -5.655 -6.639 -5.604 1.00 93.38 191 LEU A CA 1
ATOM 1519 C C . LEU A 1 191 ? -5.447 -7.037 -7.072 1.00 93.38 191 LEU A C 1
ATOM 1521 O O . LEU A 1 191 ? -6.362 -6.909 -7.883 1.00 93.38 191 LEU A O 1
ATOM 1525 N N . SER A 1 192 ? -4.258 -7.525 -7.432 1.00 91.50 192 SER A N 1
ATOM 1526 C CA . SER A 1 192 ? -3.957 -7.930 -8.800 1.00 91.50 192 SER A CA 1
ATOM 1527 C C . SER A 1 192 ? -4.794 -9.147 -9.216 1.00 91.50 192 SER A C 1
ATOM 1529 O O . SER A 1 192 ? -4.789 -10.173 -8.516 1.00 91.50 192 SER A O 1
ATOM 1531 N N . PRO A 1 193 ? -5.449 -9.111 -10.393 1.00 90.12 193 PRO A N 1
ATOM 1532 C CA . PRO A 1 193 ? -6.142 -10.279 -10.930 1.00 90.12 193 PRO A CA 1
ATOM 1533 C C . PRO A 1 193 ? -5.155 -11.419 -11.238 1.00 90.12 193 PRO A C 1
ATOM 1535 O O . PRO A 1 193 ? -5.477 -12.602 -11.081 1.00 90.12 193 PRO A O 1
ATOM 1538 N N . SER A 1 194 ? -3.912 -11.083 -11.599 1.00 89.75 194 SER A N 1
ATOM 1539 C CA . SER A 1 194 ? -2.878 -12.062 -11.923 1.00 89.75 194 SER A CA 1
ATOM 1540 C C . SER A 1 194 ? -2.321 -12.725 -10.666 1.00 89.75 194 SER A C 1
ATOM 1542 O O . SER A 1 194 ? -1.701 -12.099 -9.804 1.00 89.75 194 SER A O 1
ATOM 1544 N N . ARG A 1 195 ? -2.488 -14.050 -10.576 1.00 88.62 195 ARG A N 1
ATOM 1545 C CA . ARG A 1 195 ? -1.848 -14.861 -9.526 1.00 88.62 195 ARG A CA 1
ATOM 1546 C C . ARG A 1 195 ? -0.326 -14.741 -9.584 1.00 88.62 195 ARG A C 1
ATOM 1548 O O . ARG A 1 195 ? 0.301 -14.638 -8.540 1.00 88.62 195 ARG A O 1
ATOM 1555 N N . PHE A 1 196 ? 0.252 -14.698 -10.782 1.00 87.81 196 PHE A N 1
ATOM 1556 C CA . PHE A 1 196 ? 1.694 -14.544 -10.959 1.00 87.81 196 PHE A CA 1
ATOM 1557 C C . PHE A 1 196 ? 2.191 -13.229 -10.344 1.00 87.81 196 PHE A C 1
ATOM 1559 O O . PHE A 1 196 ? 3.099 -13.248 -9.516 1.00 87.81 196 PHE A O 1
ATOM 1566 N N . ARG A 1 197 ? 1.536 -12.097 -10.648 1.00 86.44 197 ARG A N 1
ATOM 1567 C CA . ARG A 1 197 ? 1.909 -10.784 -10.088 1.00 86.44 197 ARG A CA 1
ATOM 1568 C C . ARG A 1 197 ? 1.729 -10.725 -8.571 1.00 86.44 197 ARG A C 1
ATOM 1570 O O . ARG A 1 197 ? 2.635 -10.283 -7.872 1.00 86.44 197 ARG A O 1
ATOM 1577 N N . ARG A 1 198 ? 0.636 -11.290 -8.042 1.00 89.19 198 ARG A N 1
ATOM 1578 C CA . ARG A 1 198 ? 0.431 -11.448 -6.585 1.00 89.19 198 ARG A CA 1
ATOM 1579 C C . ARG A 1 198 ? 1.573 -12.168 -5.878 1.00 89.19 198 ARG A C 1
ATOM 1581 O O . ARG A 1 198 ? 1.795 -11.944 -4.691 1.00 89.19 198 ARG A O 1
ATOM 1588 N N . TRP A 1 199 ? 2.239 -13.083 -6.574 1.00 85.56 199 TRP A N 1
ATOM 1589 C CA . TRP A 1 199 ? 3.287 -13.916 -6.003 1.00 85.56 199 TRP A CA 1
ATOM 1590 C C . TRP A 1 199 ? 4.698 -13.427 -6.288 1.00 85.56 199 TRP A C 1
ATOM 1592 O O . TRP A 1 199 ? 5.557 -13.720 -5.477 1.00 85.56 199 TRP A O 1
ATOM 1602 N N . ILE A 1 200 ? 4.964 -12.729 -7.391 1.00 83.25 200 ILE A N 1
ATOM 1603 C CA . ILE A 1 200 ? 6.343 -12.422 -7.811 1.00 83.25 200 ILE A CA 1
ATOM 1604 C C . ILE A 1 200 ? 6.664 -10.938 -7.724 1.00 83.25 200 ILE A C 1
ATOM 1606 O O . ILE A 1 200 ? 7.793 -10.581 -7.397 1.00 83.25 200 ILE A O 1
ATOM 1610 N N . SER A 1 201 ? 5.696 -10.053 -7.943 1.00 79.38 201 SER A N 1
ATOM 1611 C CA . SER A 1 201 ? 5.967 -8.616 -7.892 1.00 79.38 201 SER A CA 1
ATOM 1612 C C . SER A 1 201 ? 6.503 -8.128 -6.529 1.00 79.38 201 SER A C 1
ATOM 1614 O O . SER A 1 201 ? 7.415 -7.300 -6.519 1.00 79.38 201 SER A O 1
ATOM 1616 N N . PRO A 1 202 ? 6.076 -8.687 -5.374 1.00 79.50 202 PRO A N 1
ATOM 1617 C CA . PRO A 1 202 ? 6.650 -8.351 -4.067 1.00 79.50 202 PRO A CA 1
ATOM 1618 C C . PRO A 1 202 ? 8.105 -8.822 -3.843 1.00 79.50 202 PRO A C 1
ATOM 1620 O O . PRO A 1 202 ? 8.681 -8.547 -2.790 1.00 79.50 202 PRO A O 1
ATOM 1623 N N . VAL A 1 203 ? 8.731 -9.538 -4.783 1.00 78.25 203 VAL A N 1
ATOM 1624 C CA . VAL A 1 203 ? 10.126 -9.993 -4.636 1.00 78.25 203 VAL A CA 1
ATOM 1625 C C . VAL A 1 203 ? 11.096 -8.801 -4.685 1.00 78.25 203 VAL A C 1
ATOM 1627 O O . VAL A 1 203 ? 11.991 -8.699 -3.843 1.00 78.25 203 VAL A O 1
ATOM 1630 N N . LEU A 1 204 ? 10.871 -7.831 -5.581 1.00 69.88 204 LEU A N 1
ATOM 1631 C CA . LEU A 1 204 ? 11.775 -6.693 -5.843 1.00 69.88 204 LEU A CA 1
ATOM 1632 C C . LEU A 1 204 ? 11.406 -5.399 -5.084 1.00 69.88 204 LEU A C 1
ATOM 1634 O O . LEU A 1 204 ? 11.635 -4.291 -5.567 1.00 69.88 204 LEU A O 1
ATOM 1638 N N . GLN A 1 205 ? 10.843 -5.520 -3.880 1.00 71.38 205 GLN A N 1
ATOM 1639 C CA . GLN A 1 205 ? 10.409 -4.371 -3.063 1.00 71.38 205 GLN A CA 1
ATOM 1640 C C . GLN A 1 205 ? 11.541 -3.363 -2.778 1.00 71.38 205 GLN A C 1
ATOM 1642 O O . GLN A 1 205 ? 11.373 -2.143 -2.914 1.00 71.38 205 GLN A O 1
ATOM 1647 N N . GLN A 1 206 ? 12.714 -3.869 -2.387 1.00 74.44 206 GLN A N 1
ATOM 1648 C CA . GLN A 1 206 ? 13.833 -3.035 -1.960 1.00 74.44 206 GLN A CA 1
ATOM 1649 C C . GLN A 1 206 ? 14.651 -2.568 -3.173 1.00 74.44 206 GLN A C 1
ATOM 1651 O O . GLN A 1 206 ? 15.152 -3.399 -3.929 1.00 74.44 206 GLN A O 1
ATOM 1656 N N . PRO A 1 207 ? 14.822 -1.245 -3.378 1.00 74.06 207 PRO A N 1
ATOM 1657 C CA . PRO A 1 207 ? 15.589 -0.746 -4.518 1.00 74.06 207 PRO A CA 1
ATOM 1658 C C . PRO A 1 207 ? 17.057 -1.191 -4.486 1.00 74.06 207 PRO A C 1
ATOM 1660 O O . PRO A 1 207 ? 17.630 -1.411 -5.547 1.00 74.06 207 PRO A O 1
ATOM 1663 N N . ASN A 1 208 ? 17.634 -1.390 -3.297 1.00 80.00 208 ASN A N 1
ATOM 1664 C CA . ASN A 1 208 ? 18.999 -1.896 -3.156 1.00 80.00 208 ASN A CA 1
ATOM 1665 C C . ASN A 1 208 ? 19.110 -3.361 -3.604 1.00 80.00 208 ASN A C 1
ATOM 1667 O O . ASN A 1 208 ? 20.046 -3.691 -4.324 1.00 80.00 208 ASN A O 1
ATOM 1671 N N . ASP A 1 209 ? 18.137 -4.213 -3.252 1.00 80.50 209 ASP A N 1
ATOM 1672 C CA . ASP A 1 209 ? 18.096 -5.615 -3.697 1.00 80.50 209 ASP A CA 1
ATOM 1673 C C . ASP A 1 209 ? 17.995 -5.690 -5.227 1.00 80.50 209 ASP A C 1
ATOM 1675 O O . ASP A 1 209 ? 18.719 -6.449 -5.867 1.00 80.50 209 ASP A O 1
ATOM 1679 N N . ALA A 1 210 ? 17.123 -4.867 -5.820 1.00 82.50 210 ALA A N 1
ATOM 1680 C CA . ALA A 1 210 ? 16.938 -4.817 -7.267 1.00 82.50 210 ALA A CA 1
ATOM 1681 C C . ALA A 1 210 ? 18.193 -4.307 -7.996 1.00 82.50 210 ALA A C 1
ATOM 1683 O O . ALA A 1 210 ? 18.575 -4.869 -9.020 1.00 82.50 210 ALA A O 1
ATOM 1684 N N . ALA A 1 211 ? 18.854 -3.275 -7.461 1.00 84.88 211 ALA A N 1
ATOM 1685 C CA . ALA A 1 211 ? 20.097 -2.749 -8.020 1.00 84.88 211 ALA A CA 1
ATOM 1686 C C . ALA A 1 211 ? 21.240 -3.769 -7.921 1.00 84.88 211 ALA A C 1
ATOM 1688 O O . ALA A 1 211 ? 21.931 -4.005 -8.909 1.00 84.88 211 ALA A O 1
ATOM 1689 N N . LEU A 1 212 ? 21.403 -4.417 -6.762 1.00 87.50 212 LEU A N 1
ATOM 1690 C CA . LEU A 1 212 ? 22.404 -5.464 -6.566 1.00 87.50 212 LEU A CA 1
ATOM 1691 C C . LEU A 1 212 ? 22.174 -6.632 -7.531 1.00 87.50 212 LEU A C 1
ATOM 1693 O O . LEU A 1 212 ? 23.110 -7.066 -8.197 1.00 87.50 212 LEU A O 1
ATOM 1697 N N . PHE A 1 213 ? 20.928 -7.098 -7.654 1.00 88.69 213 PHE A N 1
ATOM 1698 C CA . PHE A 1 213 ? 20.568 -8.138 -8.613 1.00 88.69 213 PHE A CA 1
ATOM 1699 C C . PHE A 1 213 ? 20.908 -7.721 -10.048 1.00 88.69 213 PHE A C 1
ATOM 1701 O O . PHE A 1 213 ? 21.538 -8.490 -10.768 1.00 88.69 213 PHE A O 1
ATOM 1708 N N . ALA A 1 214 ? 20.550 -6.500 -10.459 1.00 88.56 214 ALA A N 1
ATOM 1709 C CA . ALA A 1 214 ? 20.823 -5.998 -11.804 1.00 88.56 214 ALA A CA 1
ATOM 1710 C C . ALA A 1 214 ? 22.328 -5.903 -12.105 1.00 88.56 214 ALA A C 1
ATOM 1712 O O . ALA A 1 214 ? 22.759 -6.316 -13.180 1.00 88.56 214 ALA A O 1
ATOM 1713 N N . VAL A 1 215 ? 23.134 -5.413 -11.157 1.00 91.25 215 VAL A N 1
ATOM 1714 C CA . VAL A 1 215 ? 24.598 -5.343 -11.299 1.00 91.25 215 VAL A CA 1
ATOM 1715 C C . VAL A 1 215 ? 25.197 -6.743 -11.417 1.00 91.25 215 VAL A C 1
ATOM 1717 O O . VAL A 1 215 ? 25.966 -6.997 -12.342 1.00 91.25 215 VAL A O 1
ATOM 1720 N N . LEU A 1 216 ? 24.818 -7.674 -10.537 1.00 91.06 216 LEU A N 1
ATOM 1721 C CA . LEU A 1 216 ? 25.311 -9.053 -10.592 1.00 91.06 216 LEU A CA 1
ATOM 1722 C C . LEU A 1 216 ? 24.874 -9.765 -11.880 1.00 91.06 216 LEU A C 1
ATOM 1724 O O . LEU A 1 216 ? 25.671 -10.480 -12.484 1.00 91.06 216 LEU A O 1
ATOM 1728 N N . ALA A 1 217 ? 23.637 -9.548 -12.331 1.00 90.81 217 ALA A N 1
ATOM 1729 C CA . ALA A 1 217 ? 23.132 -10.103 -13.582 1.00 90.81 217 ALA A CA 1
ATOM 1730 C C . ALA A 1 217 ? 23.895 -9.544 -14.792 1.00 90.81 217 ALA A C 1
ATOM 1732 O O . ALA A 1 217 ? 24.289 -10.310 -15.667 1.00 90.81 217 ALA A O 1
ATOM 1733 N N . MET A 1 218 ? 24.173 -8.237 -14.817 1.00 91.88 218 MET A N 1
ATOM 1734 C CA . MET A 1 218 ? 24.981 -7.612 -15.866 1.00 91.88 218 MET A CA 1
ATOM 1735 C C . MET A 1 218 ? 26.396 -8.198 -15.900 1.00 91.88 218 MET A C 1
ATOM 1737 O O . MET A 1 218 ? 26.858 -8.613 -16.958 1.00 91.88 218 MET A O 1
ATOM 1741 N N . LEU A 1 219 ? 27.065 -8.301 -14.746 1.00 89.81 219 LEU A N 1
ATOM 1742 C CA . LEU A 1 219 ? 28.393 -8.916 -14.646 1.00 89.81 219 LEU A CA 1
ATOM 1743 C C . LEU A 1 219 ? 28.381 -10.377 -15.111 1.00 89.81 219 LEU A C 1
ATOM 1745 O O . LEU A 1 219 ? 29.294 -10.800 -15.815 1.00 89.81 219 LEU A O 1
ATOM 1749 N N . SER A 1 220 ? 27.329 -11.128 -14.775 1.00 89.25 220 SER A N 1
ATOM 1750 C CA . SER A 1 220 ? 27.152 -12.500 -15.252 1.00 89.25 220 SER A CA 1
ATOM 1751 C C . SER A 1 220 ? 27.006 -12.576 -16.774 1.00 89.25 220 SER A C 1
ATOM 1753 O O . SER A 1 220 ? 27.540 -13.502 -17.375 1.00 89.25 220 SER A O 1
ATOM 1755 N N . VAL A 1 221 ? 26.289 -11.641 -17.403 1.00 90.06 221 VAL A N 1
ATOM 1756 C CA . VAL A 1 221 ? 26.133 -11.608 -18.867 1.00 90.06 221 VAL A CA 1
ATOM 1757 C C . VAL A 1 221 ? 27.442 -11.198 -19.542 1.00 90.06 221 VAL A C 1
ATOM 1759 O O . VAL A 1 221 ? 27.849 -11.817 -20.520 1.00 90.06 221 VAL A O 1
ATOM 1762 N N . LEU A 1 222 ? 28.146 -10.199 -19.003 1.00 89.25 222 LEU A N 1
ATOM 1763 C CA . LEU A 1 222 ? 29.461 -9.797 -19.509 1.00 89.25 222 LEU A CA 1
ATOM 1764 C C . LEU A 1 222 ? 30.474 -10.945 -19.404 1.00 89.25 222 LEU A C 1
ATOM 1766 O O . LEU A 1 222 ? 31.257 -11.153 -20.327 1.00 89.25 222 LEU A O 1
ATOM 1770 N N . ALA A 1 223 ? 30.423 -11.735 -18.330 1.00 86.06 223 ALA A N 1
ATOM 1771 C CA . ALA A 1 223 ? 31.229 -12.942 -18.194 1.00 86.06 223 ALA A CA 1
ATOM 1772 C C . ALA A 1 223 ? 30.949 -13.946 -19.327 1.00 86.06 223 ALA A C 1
ATOM 1774 O O . ALA A 1 223 ? 31.892 -14.436 -19.943 1.00 86.06 223 ALA A O 1
ATOM 1775 N N . ASP A 1 224 ? 29.679 -14.195 -19.665 1.00 87.19 224 ASP A N 1
ATOM 1776 C CA . ASP A 1 224 ? 29.314 -15.082 -20.780 1.00 87.19 224 ASP A CA 1
ATOM 1777 C C . ASP A 1 224 ? 29.839 -14.556 -22.141 1.00 87.19 224 ASP A C 1
ATOM 1779 O O . ASP A 1 224 ? 30.244 -15.352 -22.989 1.00 87.19 224 ASP A O 1
ATOM 1783 N N . LEU A 1 225 ? 29.880 -13.231 -22.349 1.00 85.62 225 LEU A N 1
ATOM 1784 C CA . LEU A 1 225 ? 30.320 -12.606 -23.609 1.00 85.62 225 LEU A CA 1
ATOM 1785 C C . LEU A 1 225 ? 31.847 -12.534 -23.772 1.00 85.62 225 LEU A C 1
ATOM 1787 O O . LEU A 1 225 ? 32.362 -12.765 -24.866 1.00 85.62 225 LEU A O 1
ATOM 1791 N N . TYR A 1 226 ? 32.581 -12.201 -22.708 1.00 81.81 226 TYR A N 1
ATOM 1792 C CA . TYR A 1 226 ? 34.029 -11.965 -22.776 1.00 81.81 226 TYR A CA 1
ATOM 1793 C C . TYR A 1 226 ? 34.870 -13.221 -22.522 1.00 81.81 226 TYR A C 1
ATOM 1795 O O . TYR A 1 226 ? 36.040 -13.269 -22.904 1.00 81.81 226 TYR A O 1
ATOM 1803 N N . LEU A 1 227 ? 34.304 -14.252 -21.889 1.00 72.62 227 LEU A N 1
ATOM 1804 C CA . LEU A 1 227 ? 35.077 -15.375 -21.357 1.00 72.62 227 LEU A CA 1
ATOM 1805 C C . LEU A 1 227 ? 34.947 -16.656 -22.189 1.00 72.62 227 LEU A C 1
ATOM 1807 O O . LEU A 1 227 ? 34.899 -17.756 -21.642 1.00 72.62 227 LEU A O 1
ATOM 1811 N N . THR A 1 228 ? 34.999 -16.549 -23.520 1.00 70.06 228 THR A N 1
ATOM 1812 C CA . THR A 1 228 ? 35.063 -17.724 -24.418 1.00 70.06 228 THR A CA 1
ATOM 1813 C C . THR A 1 228 ? 36.317 -18.591 -24.204 1.00 70.06 228 THR A C 1
ATOM 1815 O O . THR A 1 228 ? 36.383 -19.711 -24.705 1.00 70.06 228 THR A O 1
ATOM 1818 N N . ARG A 1 229 ? 37.302 -18.096 -23.436 1.00 75.94 229 ARG A N 1
ATOM 1819 C CA . ARG A 1 229 ? 38.577 -18.764 -23.114 1.00 75.94 229 ARG A CA 1
ATOM 1820 C C . ARG A 1 229 ? 38.679 -19.313 -21.684 1.00 75.94 229 ARG A C 1
ATOM 1822 O O . ARG A 1 229 ? 39.709 -19.884 -21.341 1.00 75.94 229 ARG A O 1
ATOM 1829 N N . ILE A 1 230 ? 37.658 -19.138 -20.843 1.00 77.12 230 ILE A N 1
ATOM 1830 C CA . ILE A 1 230 ? 37.675 -19.607 -19.448 1.00 77.12 230 ILE A CA 1
ATOM 1831 C C . ILE A 1 230 ? 36.940 -20.950 -19.322 1.00 77.12 230 ILE A C 1
ATOM 1833 O O . ILE A 1 230 ? 35.937 -21.170 -20.005 1.00 77.12 230 ILE A O 1
ATOM 1837 N N . PRO A 1 231 ? 37.389 -21.860 -18.434 1.00 86.25 231 PRO A N 1
ATOM 1838 C CA . PRO A 1 231 ? 36.652 -23.079 -18.133 1.00 86.25 231 PRO A CA 1
ATOM 1839 C C . PRO A 1 231 ? 35.200 -22.800 -17.719 1.00 86.25 231 PRO A C 1
ATOM 1841 O O . PRO A 1 231 ? 34.934 -21.999 -16.821 1.00 86.25 231 PRO A O 1
ATOM 1844 N N . ARG A 1 232 ? 34.248 -23.522 -18.326 1.00 85.00 232 ARG A N 1
ATOM 1845 C CA . ARG A 1 232 ? 32.798 -23.331 -18.111 1.00 85.00 232 ARG A CA 1
ATOM 1846 C C . ARG A 1 232 ? 32.374 -23.366 -16.638 1.00 85.00 232 ARG A C 1
ATOM 1848 O O . ARG A 1 232 ? 31.425 -22.685 -16.269 1.00 85.00 232 ARG A O 1
ATOM 1855 N N . TRP A 1 233 ? 33.068 -24.126 -15.791 1.00 87.56 233 TRP A N 1
ATOM 1856 C CA . TRP A 1 233 ? 32.749 -24.200 -14.363 1.00 87.56 233 TRP A CA 1
ATOM 1857 C C . TRP A 1 233 ? 32.936 -22.853 -13.647 1.00 87.56 233 TRP A C 1
ATOM 1859 O O . TRP A 1 233 ? 32.125 -22.517 -12.789 1.00 87.56 233 TRP A O 1
ATOM 1869 N N . LEU A 1 234 ? 33.926 -22.039 -14.035 1.00 84.69 234 LEU A N 1
ATOM 1870 C CA . LEU A 1 234 ? 34.149 -20.722 -13.429 1.00 84.69 234 LEU A CA 1
ATOM 1871 C C . LEU A 1 234 ? 33.048 -19.732 -13.838 1.00 84.69 234 LEU A C 1
ATOM 1873 O O . LEU A 1 234 ? 32.585 -18.942 -13.018 1.00 84.69 234 LEU A O 1
ATOM 1877 N N . VAL A 1 235 ? 32.555 -19.843 -15.076 1.00 84.75 235 VAL A N 1
ATOM 1878 C CA . VAL A 1 235 ? 31.390 -19.085 -15.558 1.00 84.75 235 VAL A CA 1
ATOM 1879 C C . VAL A 1 235 ? 30.128 -19.450 -14.766 1.00 84.75 235 VAL A C 1
ATOM 1881 O O . VAL A 1 235 ? 29.356 -18.569 -14.395 1.00 84.75 235 VAL A O 1
ATOM 1884 N N . VAL A 1 236 ? 29.929 -20.731 -14.433 1.00 88.06 236 VAL A N 1
ATOM 1885 C CA . VAL A 1 236 ? 28.814 -21.170 -13.571 1.00 88.06 236 VAL A CA 1
ATOM 1886 C C . VAL A 1 236 ? 28.945 -20.611 -12.151 1.00 88.06 236 VAL A C 1
ATOM 1888 O O . VAL A 1 236 ? 27.947 -20.163 -11.588 1.00 88.06 236 VAL A O 1
ATOM 1891 N N . LEU A 1 237 ? 30.152 -20.568 -11.577 1.00 89.31 237 LEU A N 1
ATOM 1892 C CA . LEU A 1 237 ? 30.363 -19.986 -10.246 1.00 89.31 237 LEU A CA 1
ATOM 1893 C C . L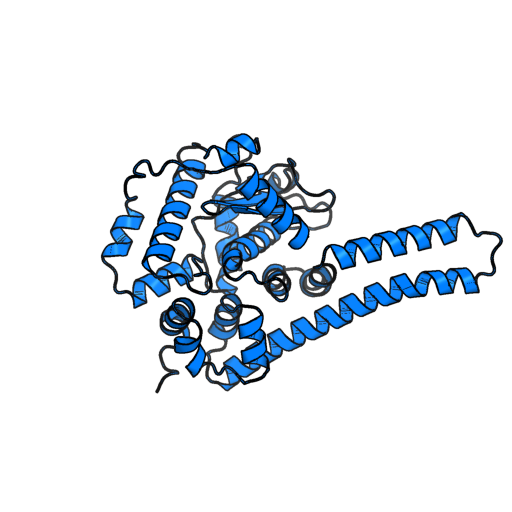EU A 1 237 ? 29.993 -18.497 -10.190 1.00 89.31 237 LEU A C 1
ATOM 1895 O O . LEU A 1 237 ? 29.402 -18.060 -9.204 1.00 89.31 237 LEU A O 1
ATOM 1899 N N . LEU A 1 238 ? 30.242 -17.736 -11.261 1.00 86.88 238 LEU A N 1
ATOM 1900 C CA . LEU A 1 238 ? 29.830 -16.327 -11.362 1.00 86.88 238 LEU A CA 1
ATOM 1901 C C . LEU A 1 238 ? 28.302 -16.136 -11.386 1.00 86.88 238 LEU A C 1
ATOM 1903 O O . LEU A 1 238 ? 27.821 -15.039 -11.100 1.00 86.88 238 LEU A O 1
ATOM 1907 N N . LYS A 1 239 ? 27.527 -17.195 -11.658 1.00 90.94 239 LYS A N 1
ATOM 1908 C CA . LYS A 1 239 ? 26.054 -17.180 -11.600 1.00 90.94 239 LYS A CA 1
ATOM 1909 C C . LYS A 1 239 ? 25.517 -17.424 -10.188 1.00 90.94 239 LYS A C 1
ATOM 1911 O O . LYS A 1 239 ? 24.372 -17.064 -9.910 1.00 90.94 239 LYS A O 1
ATOM 1916 N N . LEU A 1 240 ? 26.324 -17.978 -9.275 1.00 93.69 240 LEU A N 1
ATOM 1917 C CA . LEU A 1 240 ? 25.895 -18.262 -7.901 1.00 93.69 240 LEU A CA 1
ATOM 1918 C C . LEU A 1 240 ? 25.479 -17.003 -7.119 1.00 93.69 240 LEU A C 1
ATOM 1920 O O . LEU A 1 240 ? 24.441 -17.067 -6.463 1.00 93.69 240 LEU A O 1
ATOM 1924 N N . PRO A 1 241 ? 26.171 -15.847 -7.201 1.00 92.31 241 PRO A N 1
ATOM 1925 C CA . PRO A 1 241 ? 25.706 -14.617 -6.554 1.00 92.31 241 PRO A CA 1
ATOM 1926 C C . PRO A 1 241 ? 24.348 -14.122 -7.077 1.00 92.31 241 PRO A C 1
ATOM 1928 O O . PRO A 1 241 ? 23.499 -13.687 -6.296 1.00 92.31 241 PRO A O 1
ATOM 1931 N N . VAL A 1 242 ? 24.099 -14.230 -8.388 1.00 91.62 242 VAL A N 1
ATOM 1932 C CA . VAL A 1 242 ? 22.804 -13.870 -8.998 1.00 91.62 242 VAL A CA 1
ATOM 1933 C C . VAL A 1 242 ? 21.702 -14.794 -8.478 1.00 91.62 242 VAL A C 1
ATOM 1935 O O . VAL A 1 242 ? 20.662 -14.328 -8.013 1.00 91.62 242 VAL A O 1
ATOM 1938 N N . ALA A 1 243 ? 21.945 -16.107 -8.485 1.00 91.88 243 ALA A N 1
ATOM 1939 C CA . ALA A 1 243 ? 21.007 -17.081 -7.936 1.00 91.88 243 ALA A CA 1
ATOM 1940 C C . ALA A 1 243 ? 20.766 -16.854 -6.433 1.00 91.88 243 ALA A C 1
ATOM 1942 O O . ALA A 1 243 ? 19.624 -16.873 -5.979 1.00 91.88 243 ALA A O 1
ATOM 1943 N N . GLY A 1 244 ? 21.822 -16.573 -5.667 1.00 93.00 244 GLY A N 1
ATOM 1944 C CA . GLY A 1 244 ? 21.756 -16.304 -4.234 1.00 93.00 244 GLY A CA 1
ATOM 1945 C C . GLY A 1 244 ? 20.900 -15.084 -3.897 1.00 93.00 244 GLY A C 1
ATOM 1946 O O . GLY A 1 244 ? 20.054 -15.164 -3.007 1.00 93.00 244 GLY A O 1
ATOM 1947 N N . THR A 1 245 ? 21.048 -13.978 -4.635 1.00 90.56 245 THR A N 1
ATOM 1948 C CA . THR A 1 245 ? 20.210 -12.778 -4.438 1.00 90.56 245 THR A CA 1
ATOM 1949 C C . THR A 1 245 ? 18.746 -13.031 -4.796 1.00 90.56 245 THR A C 1
ATOM 1951 O O . THR A 1 245 ? 17.860 -12.621 -4.043 1.00 90.56 245 THR A O 1
ATOM 1954 N N . ALA A 1 246 ? 18.472 -13.776 -5.871 1.00 89.38 246 ALA A N 1
ATOM 1955 C CA . ALA A 1 246 ? 17.112 -14.185 -6.218 1.00 89.38 246 ALA A CA 1
ATOM 1956 C C . ALA A 1 246 ? 16.481 -15.056 -5.117 1.00 89.38 246 ALA A C 1
ATOM 1958 O O . ALA A 1 246 ? 15.391 -14.747 -4.631 1.00 89.38 246 ALA A O 1
ATOM 1959 N N . VAL A 1 247 ? 17.178 -16.106 -4.666 1.00 91.62 247 VAL A N 1
ATOM 1960 C CA . VAL A 1 247 ? 16.713 -16.994 -3.586 1.00 91.62 247 VAL A CA 1
ATOM 1961 C C . VAL A 1 247 ? 16.477 -16.210 -2.295 1.00 91.62 247 VAL A C 1
ATOM 1963 O O . VAL A 1 247 ? 15.433 -16.375 -1.664 1.00 91.62 247 VAL A O 1
ATOM 1966 N N . ALA A 1 248 ? 17.390 -15.311 -1.916 1.00 90.75 248 ALA A N 1
ATOM 1967 C CA . ALA A 1 248 ? 17.232 -14.469 -0.733 1.00 90.75 248 ALA A CA 1
ATOM 1968 C C . ALA A 1 248 ? 15.973 -13.588 -0.813 1.00 90.75 248 ALA A C 1
ATOM 1970 O O . ALA A 1 248 ? 15.216 -13.503 0.159 1.00 90.75 248 ALA A O 1
ATOM 1971 N N . ALA A 1 249 ? 15.700 -12.989 -1.976 1.00 89.12 249 ALA A N 1
ATOM 1972 C CA . ALA A 1 249 ? 14.504 -12.183 -2.197 1.00 89.12 249 ALA A CA 1
ATOM 1973 C C . ALA A 1 249 ? 13.214 -13.025 -2.109 1.00 89.12 249 ALA A C 1
ATOM 1975 O O . ALA A 1 249 ? 12.250 -12.612 -1.455 1.00 89.12 249 ALA A O 1
ATOM 1976 N N . PHE A 1 250 ? 13.212 -14.241 -2.669 1.00 90.19 250 PHE A N 1
ATOM 1977 C CA . PHE A 1 250 ? 12.099 -15.188 -2.533 1.00 90.19 250 PHE A CA 1
ATOM 1978 C C . PHE A 1 250 ? 11.862 -15.613 -1.079 1.00 90.19 250 PHE A C 1
ATOM 1980 O O . PHE A 1 250 ? 10.724 -15.577 -0.607 1.00 90.19 250 PHE A O 1
ATOM 1987 N N . VAL A 1 251 ? 12.918 -15.962 -0.339 1.00 92.25 251 VAL A N 1
ATOM 1988 C CA . VAL A 1 251 ? 12.822 -16.335 1.082 1.00 92.25 251 VAL A CA 1
ATOM 1989 C C . VAL A 1 251 ? 12.295 -15.168 1.916 1.00 92.25 251 VAL A C 1
ATOM 1991 O O . VAL A 1 251 ? 11.411 -15.361 2.756 1.00 92.25 251 VAL A O 1
ATOM 1994 N N . ARG A 1 252 ? 12.784 -13.943 1.679 1.00 90.94 252 ARG A N 1
ATOM 1995 C CA . ARG A 1 252 ? 12.296 -12.729 2.352 1.00 90.94 252 ARG A CA 1
ATOM 1996 C C . ARG A 1 252 ? 10.802 -12.535 2.112 1.00 90.94 252 ARG A C 1
ATOM 1998 O O . ARG A 1 252 ? 10.049 -12.359 3.070 1.00 90.94 252 ARG A O 1
ATOM 2005 N N . MET A 1 253 ? 10.363 -12.612 0.859 1.00 91.31 253 MET A N 1
ATOM 2006 C CA . MET A 1 253 ? 8.951 -12.493 0.507 1.00 91.31 253 MET A CA 1
ATOM 2007 C C . MET A 1 253 ? 8.104 -13.590 1.165 1.00 91.31 253 MET A C 1
ATOM 2009 O O . MET A 1 253 ? 7.065 -13.282 1.752 1.00 91.31 253 MET A O 1
ATOM 2013 N N . TRP A 1 254 ? 8.552 -14.850 1.123 1.00 92.88 254 TRP A N 1
ATOM 2014 C CA . TRP A 1 254 ? 7.860 -15.970 1.764 1.00 92.88 254 TRP A CA 1
ATOM 2015 C C . TRP A 1 254 ? 7.683 -15.741 3.266 1.00 92.88 254 TRP A C 1
ATOM 2017 O O . TRP A 1 254 ? 6.583 -15.904 3.799 1.00 92.88 254 TRP A O 1
ATOM 2027 N N . ARG A 1 255 ? 8.742 -15.298 3.956 1.00 94.56 255 ARG A N 1
ATOM 2028 C CA . ARG A 1 255 ? 8.694 -14.953 5.384 1.00 94.56 255 ARG A CA 1
ATOM 2029 C C . ARG A 1 255 ? 7.706 -13.825 5.651 1.00 94.56 255 ARG A C 1
ATOM 2031 O O . ARG A 1 255 ? 6.898 -13.940 6.567 1.00 94.56 255 ARG A O 1
ATOM 2038 N N . THR A 1 256 ? 7.733 -12.755 4.860 1.00 94.38 256 THR A N 1
ATOM 2039 C CA . THR A 1 256 ? 6.794 -11.637 5.021 1.00 94.38 256 THR A CA 1
ATOM 2040 C C . THR A 1 256 ? 5.349 -12.080 4.806 1.00 94.38 256 THR A C 1
ATOM 2042 O O . THR A 1 256 ? 4.490 -11.785 5.634 1.00 94.38 256 THR A O 1
ATOM 2045 N N . ARG A 1 257 ? 5.071 -12.863 3.763 1.00 95.00 257 ARG A N 1
ATOM 2046 C CA . ARG A 1 257 ? 3.732 -13.410 3.527 1.00 95.00 257 ARG A CA 1
ATOM 2047 C C . ARG A 1 257 ? 3.282 -14.334 4.656 1.00 95.00 257 ARG A C 1
ATOM 2049 O O . ARG A 1 257 ? 2.137 -14.259 5.085 1.00 95.00 257 ARG A O 1
ATOM 2056 N N . SER A 1 258 ? 4.192 -15.153 5.178 1.00 96.38 258 SER A N 1
ATOM 2057 C CA . SER A 1 258 ? 3.924 -16.026 6.323 1.00 96.38 258 SER A CA 1
ATOM 2058 C C . SER A 1 258 ? 3.589 -15.225 7.583 1.00 96.38 258 SER A C 1
ATOM 2060 O O . SER A 1 258 ? 2.685 -15.600 8.319 1.00 96.38 258 SER A O 1
ATOM 2062 N N . VAL A 1 259 ? 4.272 -14.104 7.839 1.00 98.06 259 VAL A N 1
ATOM 2063 C CA . VAL A 1 259 ? 3.932 -13.201 8.953 1.00 98.06 259 VAL A CA 1
ATOM 2064 C C . VAL A 1 259 ? 2.542 -12.596 8.760 1.00 98.06 259 VAL A C 1
ATOM 2066 O O . VAL A 1 259 ? 1.740 -12.663 9.684 1.00 98.06 259 VAL A O 1
ATOM 2069 N N . LEU A 1 260 ? 2.223 -12.087 7.566 1.00 97.62 260 LEU A N 1
ATOM 2070 C CA . LEU A 1 260 ? 0.911 -11.498 7.280 1.00 97.62 260 LEU A CA 1
ATOM 2071 C C . LEU A 1 260 ? -0.229 -12.522 7.424 1.00 97.62 260 LEU A C 1
ATOM 2073 O O . LEU A 1 260 ? -1.258 -12.219 8.024 1.00 97.62 260 LEU A O 1
ATOM 2077 N N . ASN A 1 261 ? -0.031 -13.746 6.924 1.00 97.50 261 ASN A N 1
ATOM 2078 C CA . ASN A 1 261 ? -0.998 -14.835 7.072 1.00 97.50 261 ASN A CA 1
ATOM 2079 C C . ASN A 1 261 ? -1.172 -15.234 8.541 1.00 97.50 261 ASN A C 1
ATOM 2081 O O . ASN A 1 261 ? -2.299 -15.315 9.009 1.00 97.50 261 ASN A O 1
ATOM 2085 N N . ARG A 1 262 ? -0.077 -15.385 9.298 1.00 98.31 262 ARG A N 1
ATOM 2086 C CA . ARG A 1 262 ? -0.166 -15.660 10.740 1.00 98.31 262 ARG A CA 1
ATOM 2087 C C . ARG A 1 262 ? -0.897 -14.548 11.484 1.00 98.31 262 ARG A C 1
ATOM 2089 O O . ARG A 1 262 ? -1.723 -14.853 12.332 1.00 98.31 262 ARG A O 1
ATOM 2096 N N . ALA A 1 263 ? -0.637 -13.279 11.162 1.00 98.44 263 ALA A N 1
ATOM 2097 C CA . ALA A 1 263 ? -1.372 -12.163 11.751 1.00 98.44 263 ALA A CA 1
ATOM 2098 C C . ALA A 1 263 ? -2.874 -12.281 11.459 1.00 98.44 263 ALA A C 1
ATOM 2100 O O . ALA A 1 263 ? -3.686 -12.176 12.372 1.00 98.44 263 ALA A O 1
ATOM 2101 N N . ARG A 1 264 ? -3.245 -12.576 10.206 1.00 98.19 264 ARG A N 1
ATOM 2102 C CA . ARG A 1 264 ? -4.638 -12.826 9.817 1.00 98.19 264 ARG A CA 1
ATOM 2103 C C . ARG A 1 264 ? -5.257 -13.952 10.641 1.00 98.19 264 ARG A C 1
ATOM 2105 O O . ARG A 1 264 ? -6.325 -13.753 11.207 1.00 98.19 264 ARG A O 1
ATOM 2112 N N . ASP A 1 265 ? -4.590 -15.096 10.734 1.00 97.88 265 ASP A N 1
ATOM 2113 C CA . ASP A 1 265 ? -5.100 -16.264 11.455 1.00 97.88 265 ASP A CA 1
ATOM 2114 C C . ASP A 1 265 ? -5.285 -15.960 12.948 1.00 97.88 265 ASP A C 1
ATOM 2116 O O . ASP A 1 265 ? -6.289 -16.351 13.539 1.00 97.88 265 ASP A O 1
ATOM 2120 N N . ARG A 1 266 ? -4.373 -15.184 13.548 1.00 97.38 266 ARG A N 1
ATOM 2121 C CA . ARG A 1 266 ? -4.491 -14.709 14.934 1.00 97.38 266 ARG A CA 1
ATOM 2122 C C . ARG A 1 266 ? -5.676 -13.768 15.136 1.00 97.38 266 ARG A C 1
ATOM 2124 O O . ARG A 1 266 ? -6.352 -13.881 16.155 1.00 97.38 266 ARG A O 1
ATOM 2131 N N . LEU A 1 267 ? -5.962 -12.880 14.179 1.00 96.94 267 LEU A N 1
ATOM 2132 C CA . LEU A 1 267 ? -7.170 -12.049 14.229 1.00 96.94 267 LEU A CA 1
ATOM 2133 C C . LEU A 1 267 ? -8.431 -12.924 14.232 1.00 96.94 267 LEU A C 1
ATOM 2135 O O . LEU A 1 267 ? -9.302 -12.729 15.076 1.00 96.94 267 LEU A O 1
ATOM 2139 N N . LEU A 1 268 ? -8.502 -13.912 13.332 1.00 96.62 268 LEU A N 1
ATOM 2140 C CA . LEU A 1 268 ? -9.645 -14.827 13.230 1.00 96.62 268 LEU A CA 1
ATOM 2141 C C . LEU A 1 268 ? -9.834 -15.656 14.507 1.00 96.62 268 LEU A C 1
ATOM 2143 O O . LEU A 1 268 ? -10.945 -15.758 15.017 1.00 96.62 268 LEU A O 1
ATOM 2147 N N . GLN A 1 269 ? -8.746 -16.203 15.057 1.00 95.50 269 GLN A N 1
ATOM 2148 C CA . GLN A 1 269 ? -8.762 -16.946 16.323 1.00 95.50 269 GLN A CA 1
ATOM 2149 C C . GLN A 1 269 ? -9.203 -16.077 17.506 1.00 95.50 269 GLN A C 1
ATOM 2151 O O . GLN A 1 269 ? -9.844 -16.574 18.424 1.00 95.50 269 GLN A O 1
ATOM 2156 N N . GLY A 1 270 ? -8.889 -14.780 17.479 1.00 93.31 270 GLY A N 1
ATOM 2157 C CA . GLY A 1 270 ? -9.339 -13.816 18.482 1.00 93.31 270 GLY A CA 1
ATOM 2158 C C . GLY A 1 270 ? -10.743 -13.254 18.238 1.00 93.31 270 GLY A C 1
ATOM 2159 O O . GLY A 1 270 ? -11.062 -12.202 18.785 1.00 93.31 270 GLY A O 1
ATOM 2160 N N . GLY A 1 271 ? -11.561 -13.908 17.406 1.00 93.69 271 GLY A N 1
ATOM 2161 C CA . GLY A 1 271 ? -12.979 -13.587 17.211 1.00 93.69 271 GLY A CA 1
ATOM 2162 C C . GLY A 1 271 ? -13.279 -12.547 16.128 1.00 93.69 271 GLY A C 1
ATOM 2163 O O . GLY A 1 271 ? -14.446 -12.237 15.883 1.00 93.69 271 GLY A O 1
ATOM 2164 N N . VAL A 1 272 ? -12.269 -12.011 15.435 1.00 95.44 272 VAL A N 1
ATOM 2165 C CA . VAL A 1 272 ? -12.500 -11.081 14.319 1.00 95.44 272 VAL A CA 1
ATOM 2166 C C . VAL A 1 272 ? -13.219 -11.805 13.184 1.00 95.44 272 VAL A C 1
ATOM 2168 O O . VAL A 1 272 ? -12.760 -12.840 12.698 1.00 95.44 272 VAL A O 1
ATOM 2171 N N . LYS A 1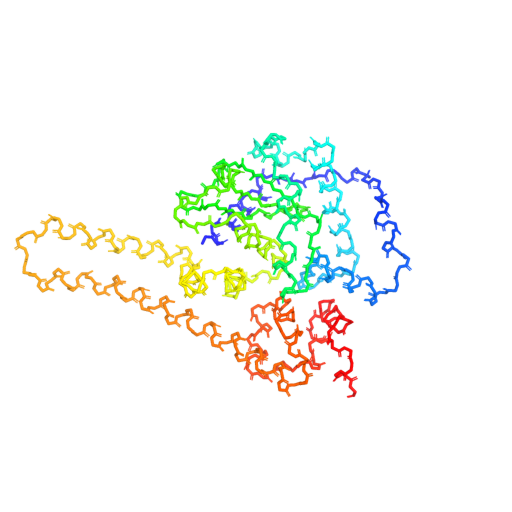 273 ? -14.326 -11.226 12.703 1.00 95.19 273 LYS A N 1
ATOM 2172 C CA . LYS A 1 273 ? -15.078 -11.786 11.572 1.00 95.19 273 LYS A CA 1
ATOM 2173 C C . LYS A 1 273 ? -14.184 -11.902 10.326 1.00 95.19 273 LYS A C 1
ATOM 2175 O O . LYS A 1 273 ? -13.432 -10.964 10.037 1.00 95.19 273 LYS A O 1
ATOM 2180 N N . PRO A 1 274 ? -14.310 -12.975 9.522 1.00 95.81 274 PRO A N 1
ATOM 2181 C CA . PRO A 1 274 ? -13.481 -13.182 8.335 1.00 95.81 274 PRO A CA 1
ATOM 2182 C C . PRO A 1 274 ? -13.419 -11.995 7.369 1.00 95.81 274 PRO A C 1
ATOM 2184 O O . PRO A 1 274 ? -12.338 -11.695 6.858 1.00 95.81 274 PRO A O 1
ATOM 2187 N N . GLN A 1 275 ? -14.536 -11.283 7.169 1.00 95.19 275 GLN A N 1
ATOM 2188 C CA . GLN A 1 275 ? -14.580 -10.106 6.294 1.00 95.19 275 GLN A CA 1
ATOM 2189 C C . GLN A 1 275 ? -13.794 -8.890 6.817 1.00 95.19 275 GLN A C 1
ATOM 2191 O O . GLN A 1 275 ? -13.458 -8.012 6.032 1.00 95.19 275 GLN A O 1
ATOM 2196 N N . HIS A 1 276 ? -13.486 -8.818 8.116 1.00 96.00 276 HIS A N 1
ATOM 2197 C CA . HIS A 1 276 ? -12.807 -7.669 8.727 1.00 96.00 276 HIS A CA 1
ATOM 2198 C C . HIS A 1 276 ? -11.310 -7.894 8.936 1.00 96.00 276 HIS A C 1
ATOM 2200 O O . HIS A 1 276 ? -10.567 -6.930 9.095 1.00 96.00 276 HIS A O 1
ATOM 2206 N N . ALA A 1 277 ? -10.835 -9.143 8.884 1.00 96.94 277 ALA A N 1
ATOM 2207 C CA . ALA A 1 277 ? -9.430 -9.452 9.137 1.00 96.94 277 ALA A CA 1
ATOM 2208 C C . ALA A 1 277 ? -8.484 -8.702 8.184 1.00 96.94 277 ALA A C 1
ATOM 2210 O O . ALA A 1 277 ? -7.504 -8.104 8.622 1.00 96.94 277 ALA A O 1
ATOM 2211 N N . LEU A 1 278 ? -8.789 -8.687 6.883 1.00 97.19 278 LEU A N 1
ATOM 2212 C CA . LEU A 1 278 ? -7.952 -8.005 5.899 1.00 97.19 278 LEU A CA 1
ATOM 2213 C C . LEU A 1 278 ? -8.076 -6.466 5.964 1.00 97.19 278 LEU A C 1
ATOM 2215 O O . LEU A 1 278 ? -7.029 -5.816 5.982 1.00 97.19 278 LEU A O 1
ATOM 2219 N N . PRO A 1 279 ? -9.281 -5.869 6.095 1.00 97.69 279 PRO A N 1
ATOM 2220 C CA . PRO A 1 279 ? -9.427 -4.448 6.416 1.00 97.69 279 PRO A CA 1
ATOM 2221 C C . PRO A 1 279 ? -8.647 -4.000 7.658 1.00 97.69 279 PRO A C 1
ATOM 2223 O O . PRO A 1 279 ? -8.019 -2.941 7.630 1.00 97.69 279 PRO A O 1
ATOM 2226 N N . ILE A 1 280 ? -8.625 -4.800 8.728 1.00 97.56 280 ILE A N 1
ATOM 2227 C CA . ILE A 1 280 ? -7.838 -4.489 9.928 1.00 97.56 280 ILE A CA 1
ATOM 2228 C C . ILE A 1 280 ? -6.344 -4.504 9.598 1.00 97.56 280 ILE A C 1
ATOM 2230 O O . ILE A 1 280 ? -5.675 -3.503 9.835 1.00 97.56 280 ILE A O 1
ATOM 2234 N N . LEU A 1 281 ? -5.818 -5.576 8.989 1.00 97.81 281 LEU A N 1
ATOM 2235 C CA . LEU A 1 281 ? -4.396 -5.658 8.609 1.00 97.81 281 LEU A CA 1
ATOM 2236 C C . LEU A 1 281 ? -3.965 -4.501 7.696 1.00 97.81 281 LEU A C 1
ATOM 2238 O O . LEU A 1 281 ? -2.864 -3.971 7.835 1.00 97.81 281 LEU A O 1
ATOM 2242 N N . PHE A 1 282 ? -4.853 -4.062 6.803 1.00 97.94 282 PHE A N 1
ATOM 2243 C CA . PHE A 1 282 ? -4.633 -2.918 5.922 1.00 97.94 282 PHE A CA 1
ATOM 2244 C C . PHE A 1 282 ? -4.455 -1.582 6.661 1.00 97.94 282 PHE A C 1
ATOM 2246 O O . PHE A 1 282 ? -3.955 -0.617 6.086 1.00 97.94 282 PHE A O 1
ATOM 2253 N N . ARG A 1 283 ? -4.804 -1.512 7.942 1.00 97.12 283 ARG A N 1
ATOM 2254 C CA . ARG A 1 283 ? -4.656 -0.316 8.781 1.00 97.12 283 ARG A CA 1
ATOM 2255 C C . ARG A 1 283 ? -3.547 -0.454 9.810 1.00 97.12 283 ARG A C 1
ATOM 2257 O O . ARG A 1 283 ? -3.237 0.510 10.495 1.00 97.12 283 ARG A O 1
ATOM 2264 N N . LEU A 1 284 ? -2.932 -1.625 9.913 1.00 96.75 284 LEU A N 1
ATOM 2265 C CA . LEU A 1 284 ? -1.812 -1.837 10.813 1.00 96.75 284 LEU A CA 1
ATOM 2266 C C . LEU A 1 284 ? -0.488 -1.434 10.152 1.00 96.75 284 LEU A C 1
ATOM 2268 O O . LEU A 1 284 ? -0.256 -1.641 8.950 1.00 96.75 284 LEU A O 1
ATOM 2272 N N . THR A 1 285 ? 0.382 -0.859 10.974 1.00 96.62 285 THR A N 1
ATOM 2273 C CA . THR A 1 285 ? 1.806 -0.653 10.695 1.00 96.62 285 THR A CA 1
ATOM 2274 C C . THR A 1 285 ? 2.544 -1.989 10.644 1.00 96.62 285 THR A C 1
ATOM 2276 O O . THR A 1 285 ? 2.034 -3.022 11.081 1.00 96.62 285 THR A O 1
ATOM 2279 N N . ASP A 1 286 ? 3.777 -1.978 10.136 1.00 96.44 286 ASP A N 1
ATOM 2280 C CA . ASP A 1 286 ? 4.591 -3.195 10.058 1.00 96.44 286 ASP A CA 1
ATOM 2281 C C . ASP A 1 286 ? 4.826 -3.810 11.452 1.00 96.44 286 ASP A C 1
ATOM 2283 O O . ASP A 1 286 ? 4.660 -5.018 11.623 1.00 96.44 286 ASP A O 1
ATOM 2287 N N . ALA A 1 287 ? 5.109 -2.976 12.460 1.00 95.81 287 ALA A N 1
ATOM 2288 C CA . ALA A 1 287 ? 5.317 -3.414 13.841 1.00 95.81 287 ALA A CA 1
ATOM 2289 C C . ALA A 1 287 ? 4.044 -4.008 14.470 1.00 95.81 287 ALA A C 1
ATOM 2291 O O . ALA A 1 287 ? 4.107 -5.027 15.154 1.00 95.81 287 ALA A O 1
ATOM 2292 N N . GLU A 1 288 ? 2.875 -3.415 14.211 1.00 96.56 288 GLU A N 1
ATOM 2293 C CA . GLU A 1 288 ? 1.597 -3.940 14.705 1.00 96.56 288 GLU A CA 1
ATOM 2294 C C . GLU A 1 288 ? 1.244 -5.282 14.044 1.00 96.56 288 GLU A C 1
ATOM 2296 O O . GLU A 1 288 ? 0.804 -6.199 14.734 1.00 96.56 288 GLU A O 1
ATOM 2301 N N . ILE A 1 289 ? 1.479 -5.443 12.734 1.00 97.81 289 ILE A N 1
ATOM 2302 C CA . ILE A 1 289 ? 1.275 -6.729 12.039 1.00 97.81 289 ILE A CA 1
ATOM 2303 C C . ILE A 1 289 ? 2.177 -7.810 12.642 1.00 97.81 289 ILE A C 1
ATOM 2305 O O . ILE A 1 289 ? 1.731 -8.934 12.874 1.00 97.81 289 ILE A O 1
ATOM 2309 N N . GLU A 1 290 ? 3.440 -7.482 12.913 1.00 97.75 290 GLU A N 1
ATOM 2310 C CA . GLU A 1 290 ? 4.383 -8.399 13.553 1.00 97.75 290 GLU A CA 1
ATOM 2311 C C . GLU A 1 290 ? 3.959 -8.763 14.978 1.00 97.75 290 GLU A C 1
ATOM 2313 O O . GLU A 1 290 ? 3.984 -9.943 15.331 1.00 97.75 290 GLU A O 1
ATOM 2318 N N . ALA A 1 291 ? 3.501 -7.789 15.768 1.00 97.06 291 ALA A N 1
ATOM 2319 C CA . ALA A 1 291 ? 3.005 -8.015 17.122 1.00 97.06 291 ALA A CA 1
ATOM 2320 C C . ALA A 1 291 ? 1.753 -8.910 17.139 1.00 97.06 291 ALA A C 1
ATOM 2322 O O . ALA A 1 291 ? 1.655 -9.836 17.949 1.00 97.06 291 ALA A O 1
ATOM 2323 N N . VAL A 1 292 ? 0.822 -8.705 16.201 1.00 97.69 292 VAL A N 1
ATOM 2324 C CA . VAL A 1 292 ? -0.350 -9.579 16.035 1.00 97.69 292 VAL A CA 1
ATOM 2325 C C . VAL A 1 292 ? 0.081 -10.984 15.606 1.00 97.69 292 VAL A C 1
ATOM 2327 O O . VAL A 1 292 ? -0.383 -11.968 16.179 1.00 97.69 292 VAL A O 1
ATOM 2330 N N . ALA A 1 293 ? 1.008 -11.112 14.651 1.00 97.88 293 ALA A N 1
ATOM 2331 C CA . ALA A 1 293 ? 1.526 -12.412 14.217 1.00 97.88 293 ALA A CA 1
ATOM 2332 C C . ALA A 1 293 ? 2.241 -13.178 15.343 1.00 97.88 293 ALA A C 1
ATOM 2334 O O . ALA A 1 293 ? 2.145 -14.406 15.408 1.00 97.88 293 ALA A O 1
ATOM 2335 N N . ALA A 1 294 ? 2.956 -12.460 16.213 1.00 97.19 294 ALA A N 1
ATOM 2336 C CA . ALA A 1 294 ? 3.626 -13.005 17.390 1.00 97.19 294 ALA A CA 1
ATOM 2337 C C . ALA A 1 294 ? 2.652 -13.333 18.536 1.00 97.19 294 ALA A C 1
ATOM 2339 O O . ALA A 1 294 ? 3.019 -14.062 19.454 1.00 97.19 294 ALA A O 1
ATOM 2340 N N . GLY A 1 295 ? 1.417 -12.824 18.485 1.00 94.12 295 GLY A N 1
ATOM 2341 C CA . GLY A 1 295 ? 0.423 -12.968 19.548 1.00 94.12 295 GLY A CA 1
ATOM 2342 C C . GLY A 1 295 ? 0.646 -12.035 20.742 1.00 94.12 295 GLY A C 1
ATOM 2343 O O . GLY A 1 295 ? -0.039 -12.178 21.750 1.00 94.12 295 GLY A O 1
ATOM 2344 N N . THR A 1 296 ? 1.575 -11.079 20.649 1.00 94.56 296 THR A N 1
ATOM 2345 C CA . THR A 1 296 ? 1.822 -10.085 21.707 1.00 94.56 296 THR A CA 1
ATOM 2346 C C . THR A 1 296 ? 0.770 -8.977 21.709 1.00 94.56 296 THR A C 1
ATOM 2348 O O . THR A 1 296 ? 0.482 -8.404 22.760 1.00 94.56 296 THR A O 1
ATOM 2351 N N . LEU A 1 297 ? 0.142 -8.716 20.557 1.00 93.38 297 LEU A N 1
ATOM 2352 C CA . LEU A 1 297 ? -0.978 -7.789 20.405 1.00 93.38 297 LEU A CA 1
ATOM 2353 C C . LEU A 1 297 ? -2.242 -8.559 20.003 1.00 93.38 297 LEU A C 1
ATOM 2355 O O . LEU A 1 297 ? -2.339 -9.078 18.892 1.00 93.38 297 LEU A O 1
ATOM 2359 N N . SER A 1 298 ? -3.209 -8.656 20.916 1.00 92.00 298 SER A N 1
ATOM 2360 C CA . SER A 1 298 ? -4.486 -9.331 20.659 1.00 92.00 298 SER A CA 1
ATOM 2361 C C . SER A 1 298 ? -5.502 -8.390 19.994 1.00 92.00 298 SER A C 1
ATOM 2363 O O . SER A 1 298 ? -5.410 -7.173 20.178 1.00 92.00 298 SER A O 1
ATOM 2365 N N . PRO A 1 299 ? -6.517 -8.919 19.281 1.00 87.75 299 PRO A N 1
ATOM 2366 C CA . PRO A 1 299 ? -7.556 -8.092 18.663 1.00 87.75 299 PRO A CA 1
ATOM 2367 C C . PRO A 1 299 ? -8.252 -7.139 19.639 1.00 87.75 299 PRO A C 1
ATOM 2369 O O . PRO A 1 299 ? -8.420 -5.966 19.322 1.00 87.75 299 PRO A O 1
ATOM 2372 N N . ALA A 1 300 ? -8.560 -7.601 20.855 1.00 86.62 300 ALA A N 1
ATOM 2373 C CA . ALA A 1 300 ? -9.176 -6.778 21.899 1.00 86.62 300 ALA A CA 1
ATOM 2374 C C . ALA A 1 300 ? -8.291 -5.597 22.354 1.00 86.62 300 ALA A C 1
ATOM 2376 O O . ALA A 1 300 ? -8.799 -4.583 22.819 1.00 86.62 300 ALA A O 1
ATOM 2377 N N . LYS A 1 301 ? -6.962 -5.701 22.200 1.00 90.25 301 LYS A N 1
ATOM 2378 C CA . LYS A 1 301 ? -6.002 -4.651 22.581 1.00 90.25 301 LYS A CA 1
ATOM 2379 C C . LYS A 1 301 ? -5.677 -3.674 21.449 1.00 90.25 301 LYS A C 1
ATOM 2381 O O . LYS A 1 301 ? -5.103 -2.621 21.722 1.00 90.25 301 LYS A O 1
ATOM 2386 N N . LEU A 1 302 ? -6.055 -3.974 20.201 1.00 88.69 302 LEU A N 1
ATOM 2387 C CA . LEU A 1 302 ? -5.845 -3.068 19.060 1.00 88.69 302 LEU A CA 1
ATOM 2388 C C . LEU A 1 302 ? -6.519 -1.709 19.284 1.00 88.69 302 LEU A C 1
ATOM 2390 O O . LEU A 1 302 ? -5.941 -0.674 18.960 1.00 88.69 302 LEU A O 1
ATOM 2394 N N . GLY A 1 303 ? -7.712 -1.713 19.888 1.00 81.75 303 GLY A N 1
ATOM 2395 C CA . GLY A 1 303 ? -8.489 -0.505 20.161 1.00 81.75 303 GLY A CA 1
ATOM 2396 C C . GLY A 1 303 ? -7.759 0.517 21.038 1.00 81.75 303 GLY A C 1
ATOM 2397 O O . GLY A 1 303 ? -7.821 1.716 20.774 1.00 81.75 303 GLY A O 1
ATOM 2398 N N . SER A 1 304 ? -7.033 0.041 22.051 1.00 83.50 304 SER A N 1
ATOM 2399 C CA . SER A 1 304 ? -6.355 0.878 23.046 1.00 83.50 304 SER A CA 1
ATOM 2400 C C . SER A 1 304 ? -4.877 1.124 22.741 1.00 83.50 304 SER A C 1
ATOM 2402 O O . SER A 1 304 ? -4.340 2.156 23.130 1.00 83.50 304 SER A O 1
ATOM 2404 N N . SER A 1 305 ? -4.217 0.213 22.021 1.00 83.19 305 SER A N 1
ATOM 2405 C CA . SER A 1 305 ? -2.759 0.252 21.822 1.00 83.19 305 SER A CA 1
ATOM 2406 C C . SER A 1 305 ? -2.319 1.105 20.626 1.00 83.19 305 SER A C 1
ATOM 2408 O O . SER A 1 305 ? -1.153 1.473 20.530 1.00 83.19 305 SER A O 1
ATOM 2410 N N . CYS A 1 306 ? -3.238 1.438 19.714 1.00 84.31 306 CYS A N 1
ATOM 2411 C CA . CYS A 1 306 ? -2.923 2.081 18.432 1.00 84.31 306 CYS A CA 1
ATOM 2412 C C . CYS A 1 306 ? -3.376 3.556 18.353 1.00 84.31 306 CYS A C 1
ATOM 2414 O O . CYS A 1 306 ? -3.562 4.094 17.258 1.00 84.31 306 CYS A O 1
ATOM 2416 N N . GLY A 1 307 ? -3.618 4.214 19.494 1.00 91.06 307 GLY A N 1
ATOM 2417 C CA . GLY A 1 307 ? -4.060 5.615 19.552 1.00 91.06 307 GLY A CA 1
ATOM 2418 C C . GLY A 1 307 ? -5.367 5.867 18.787 1.00 91.06 307 GLY A C 1
ATOM 2419 O O . GLY A 1 307 ? -6.309 5.074 18.863 1.00 91.06 307 GLY A O 1
ATOM 2420 N N . LEU A 1 308 ? -5.428 6.954 18.007 1.00 94.19 308 LEU A N 1
ATOM 2421 C CA . LEU A 1 308 ? -6.608 7.297 17.199 1.00 94.19 308 LEU A CA 1
ATOM 2422 C C . LEU A 1 308 ? -6.970 6.196 16.189 1.00 94.19 308 LEU A C 1
ATOM 2424 O O . LEU A 1 308 ? -8.148 5.917 15.966 1.00 94.19 308 LEU A O 1
ATOM 2428 N N . ARG A 1 309 ? -5.961 5.515 15.628 1.00 94.50 309 ARG A N 1
ATOM 2429 C CA . ARG A 1 309 ? -6.157 4.383 14.713 1.00 94.50 309 ARG A CA 1
ATOM 2430 C C . ARG A 1 309 ? -6.798 3.190 15.409 1.00 94.50 309 ARG A C 1
ATOM 2432 O O . ARG A 1 309 ? -7.663 2.542 14.834 1.00 94.50 309 ARG A O 1
ATOM 2439 N N . GLY A 1 310 ? -6.412 2.928 16.655 1.00 93.69 310 GLY A N 1
ATOM 2440 C CA . GLY A 1 310 ? -7.039 1.902 17.486 1.00 93.69 310 GLY A CA 1
ATOM 2441 C C . GLY A 1 310 ? -8.520 2.191 17.692 1.00 93.69 310 GLY A C 1
ATOM 2442 O O . GLY A 1 310 ? -9.360 1.345 17.401 1.00 93.69 310 GLY A O 1
ATOM 2443 N N . ARG A 1 311 ? -8.859 3.427 18.071 1.00 94.44 311 ARG A N 1
ATOM 2444 C CA . ARG A 1 311 ? -10.257 3.867 18.218 1.00 94.44 311 ARG A CA 1
ATOM 2445 C C . ARG A 1 311 ? -11.048 3.750 16.916 1.00 94.44 311 ARG A C 1
ATOM 2447 O O . ARG A 1 311 ? -12.205 3.340 16.941 1.00 94.44 311 ARG A O 1
ATOM 2454 N N . MET A 1 312 ? -10.415 4.061 15.787 1.00 95.19 312 MET A N 1
ATOM 2455 C CA . MET A 1 312 ? -10.991 3.882 14.456 1.00 95.19 312 MET A CA 1
ATOM 2456 C C . MET A 1 312 ? -11.294 2.408 14.158 1.00 95.19 312 MET A C 1
ATOM 2458 O O . MET A 1 312 ? -12.402 2.083 13.739 1.00 95.19 312 MET A O 1
ATOM 2462 N N . LEU A 1 313 ? -10.345 1.505 14.424 1.00 95.38 313 LEU A N 1
ATOM 2463 C CA . LEU A 1 313 ? -10.541 0.060 14.276 1.00 95.38 313 LEU A CA 1
ATOM 2464 C C . LEU A 1 313 ? -11.621 -0.472 15.221 1.00 95.38 313 LEU A C 1
ATOM 2466 O O . LEU A 1 313 ? -12.421 -1.317 14.820 1.00 95.38 313 LEU A O 1
ATOM 2470 N N . GLN A 1 314 ? -11.660 0.044 16.450 1.00 94.25 314 GLN A N 1
ATOM 2471 C CA . GLN A 1 314 ? -12.665 -0.312 17.439 1.00 94.25 314 GLN A CA 1
ATOM 2472 C C . GLN A 1 314 ? -14.064 0.022 16.926 1.00 94.25 314 GLN A C 1
ATOM 2474 O O . GLN A 1 314 ? -14.904 -0.870 16.831 1.00 94.25 314 GLN A O 1
ATOM 2479 N N . ALA A 1 315 ? -14.266 1.275 16.515 1.00 93.56 315 ALA A N 1
ATOM 2480 C CA . ALA A 1 315 ? -15.540 1.761 16.007 1.00 93.56 315 ALA A CA 1
ATOM 2481 C C . ALA A 1 315 ? -15.980 1.049 14.716 1.00 93.56 315 ALA A C 1
ATOM 2483 O O . ALA A 1 315 ? -17.168 0.787 14.544 1.00 93.56 315 ALA A O 1
ATOM 2484 N N . ALA A 1 316 ? -15.042 0.721 13.820 1.00 93.69 316 ALA A N 1
ATOM 2485 C CA . ALA A 1 316 ? -15.362 0.151 12.512 1.00 93.69 316 ALA A CA 1
ATOM 2486 C C . ALA A 1 316 ? -15.524 -1.379 12.506 1.00 93.69 316 ALA A C 1
ATOM 2488 O O . ALA A 1 316 ? -16.349 -1.892 11.751 1.00 93.69 316 ALA A O 1
ATOM 2489 N N . TYR A 1 317 ? -14.741 -2.118 13.302 1.00 94.50 317 TYR A N 1
ATOM 2490 C CA . TYR A 1 317 ? -14.599 -3.572 13.121 1.00 94.50 317 TYR A CA 1
ATOM 2491 C C . TYR A 1 317 ? -14.674 -4.409 14.394 1.00 94.50 317 TYR A C 1
ATOM 2493 O O . TYR A 1 317 ? -14.982 -5.598 14.303 1.00 94.50 317 TYR A O 1
ATOM 2501 N N . LEU A 1 318 ? -14.350 -3.837 15.557 1.00 90.31 318 LEU A N 1
ATOM 2502 C CA . LEU A 1 318 ? -14.166 -4.608 16.795 1.00 90.31 318 LEU A CA 1
ATOM 2503 C C . LEU A 1 318 ? -15.303 -4.414 17.808 1.00 90.31 318 LEU A C 1
ATOM 2505 O O . LEU A 1 318 ? -15.226 -4.934 18.924 1.00 90.31 318 LEU A O 1
ATOM 2509 N N . ASN A 1 319 ? -16.365 -3.693 17.441 1.00 81.94 319 ASN A N 1
ATOM 2510 C CA . ASN A 1 319 ? -17.575 -3.602 18.256 1.00 81.94 319 ASN A CA 1
ATOM 2511 C C . ASN A 1 319 ? -18.153 -5.014 18.477 1.00 81.94 319 ASN A C 1
ATOM 2513 O O . ASN A 1 319 ? -18.522 -5.699 17.523 1.00 81.94 319 ASN A O 1
ATOM 2517 N N . GLY A 1 320 ? -18.181 -5.455 19.739 1.00 65.69 320 GLY A N 1
ATOM 2518 C CA . GLY A 1 320 ? -18.603 -6.800 20.152 1.00 65.69 320 GLY A CA 1
ATOM 2519 C C . GLY A 1 320 ? -17.476 -7.765 20.550 1.00 65.69 320 GLY A C 1
ATOM 2520 O O . GLY A 1 320 ? -17.783 -8.853 21.021 1.00 65.69 320 GLY A O 1
ATOM 2521 N N . LEU A 1 321 ? -16.198 -7.390 20.396 1.00 61.16 321 LEU A N 1
ATOM 2522 C CA . LEU A 1 321 ? -15.045 -8.180 20.879 1.00 61.16 321 LEU A CA 1
ATOM 2523 C C . LEU A 1 321 ? -14.462 -7.690 22.206 1.00 61.16 321 LEU A C 1
ATOM 2525 O O . LEU A 1 321 ? -13.665 -8.389 22.825 1.00 61.16 321 LEU A O 1
ATOM 2529 N N . VAL A 1 322 ? -14.837 -6.483 22.620 1.00 55.84 322 VAL A N 1
ATOM 2530 C CA . VAL A 1 322 ? -14.497 -5.921 23.926 1.00 55.84 322 VAL A CA 1
ATOM 2531 C C . VAL A 1 322 ? -15.713 -6.149 24.819 1.00 55.84 322 VAL A C 1
ATOM 2533 O O . VAL A 1 322 ? -16.673 -5.382 24.758 1.00 55.84 322 VAL A O 1
ATOM 2536 N N . GLN A 1 323 ? -15.696 -7.259 25.554 1.00 41.22 323 GLN A N 1
ATOM 2537 C CA . GLN A 1 323 ? -16.534 -7.507 26.728 1.00 41.22 323 GLN A CA 1
ATOM 2538 C C . GLN A 1 323 ? -15.611 -7.680 27.928 1.00 41.22 323 GLN A C 1
ATOM 2540 O O . GLN A 1 323 ? -14.581 -8.376 27.763 1.00 41.22 323 GLN A O 1
#

Sequence (323 aa):
MSVLRRRLSALLRQLLPLEVGSHDVPPTPRSLAFESLPLSELLVLFNKLGHLPEPGMDITQLTSLAARRSAVFQRCNVEHDFPEVIMTLGFTAQELIPTAHLAAVMNTLQVYDVSPDWVFGFYSKKNIPLFAAACSWEFPQIAFIQLHPWLRKGATLLQFDRTELIAHEIVHIVRGPLNSSRFEELLAYSLSPSRFRRWISPVLQQPNDAALFAVLAMLSVLADLYLTRIPRWLVVLLKLPVAGTAVAAFVRMWRTRSVLNRARDRLLQGGVKPQHALPILFRLTDAEIEAVAAGTLSPAKLGSSCGLRGRMLQAAYLNGLVQ

Radius of gyration: 21.86 Å; chains: 1; bounding box: 60×56×51 Å

pLDDT: mean 84.94, std 15.43, range [36.81, 98.44]

Foldseek 3Di:
DVVVQVVVLVVVCVVDVPCPPPPPPDQDPVLVVLVPDDLLVSLLVCLQQLLFAAFPDDPVNSSVLLRLLQSQLCCCQPVVNHDPVCVVLVAGNVFWDHVVLLVVLQVLCCLLNYRRPSEIEGQDPRPDPPPDQKAWHDDPRYIYIYGHNVCVVQDQPPHDGSSLRSQLRVLCVSCVSLVAQQCSNLLSQVSPPDPCSNQPVQLCSDVVLVVQLVVLVVVLVVCVVPPPPDPVVVSVVSCVSNVVSSVVSNVSNVVSVLLQVLLLVQQVVLPFDNSCSNSLSSNHHPVRSNCSSVVVAHLLNLLPPRPSSSVSCCSNTVPPSND